Protein AF-0000000079065103 (afdb_homodimer)

Organism: Streptomyces microflavus (NCBI:txid1919)

Secondary structure (DSSP, 8-state):
-------THHHHHSPPPP-EEEEEEEEEE-TTS-EEEEEETTS-EE-SEEEPPTTT--HHHHHHHHHHHHH-----GGG-EEEEEEEEEETTEEEEEEEEEEE-S------S-TTTEEEEEEE-GGG--SSBPHHHHHHHHHH-GGG-------EEEEBPP-----/-------THHHHHSPPPP-EEEEEEEEEE-TTS-EEEEEETTS-EE-SEEEPPTTT--HHHHHHHHHHHHH-----GGG-EEEEEEEEEETTEEEEEEEEEEE-S------S-TTTEEEEEEE-GGG--SSBPHHHHHHHHHH-GGG-------EEEEBPP-----

Sequence (332 aa):
MTTDALDGSARNTRPPTAQAALGVGVIVQDGQGRVLLGRHHSGTWELPGGKVDPTYESVAAAAARELREETGLAVDESAVDVFALVHDVIGGINRISMAALVRLGSGDPEVTEPHLISAWRWTAPEELPTPLFDPSAQILAAWRPDLGLAHPPAHLLRIAADGGRGMTTDALDGSARNTRPPTAQAALGVGVIVQDGQGRVLLGRHHSGTWELPGGKVDPTYESVAAAAARELREETGLAVDESAVDVFALVHDVIGGINRISMAALVRLGSGDPEVTEPHLISAWRWTAPEELPTPLFDPSAQILAAWRPDLGLAHPPAHLLRIAADGGRG

Solvent-accessible surface area (backbone atoms only — not comparable to full-atom values): 17887 Å² total; per-residue (Å²): 132,78,76,71,70,56,56,41,60,59,68,65,66,54,55,77,72,58,49,12,28,50,30,32,36,35,47,40,28,38,70,84,61,23,34,45,35,29,34,32,74,54,48,21,35,29,43,47,45,46,68,56,62,50,75,71,58,46,71,38,46,35,43,30,50,32,32,28,62,48,23,65,46,82,59,59,43,88,58,40,42,61,45,30,42,37,37,38,56,42,88,68,25,30,36,38,40,32,27,30,40,35,79,36,75,73,81,80,73,40,73,62,43,64,90,51,29,75,41,75,41,81,31,48,76,92,61,64,75,80,49,52,32,47,70,40,32,44,44,49,26,69,76,42,60,87,71,66,61,80,52,75,84,59,46,78,47,47,32,40,75,78,67,71,86,114,132,78,77,72,71,56,58,43,62,58,69,64,67,54,56,77,72,58,49,12,30,50,30,32,38,35,47,38,28,39,71,85,62,23,33,45,34,28,34,33,73,54,47,21,35,29,44,46,46,46,68,55,62,50,75,71,59,45,70,38,45,34,42,29,48,31,33,30,62,47,23,65,46,82,58,60,44,88,59,42,43,59,45,30,42,37,38,37,56,42,89,66,24,29,36,37,39,30,26,30,40,33,78,35,74,73,81,79,74,40,74,63,42,64,90,50,30,76,42,75,41,79,32,48,77,91,62,63,75,81,50,51,33,47,70,37,31,43,42,51,27,69,74,41,60,87,70,67,60,79,51,75,82,61,47,77,46,44,33,40,73,78,68,71,88,115

Foldseek 3Di:
DPPPVPPPVVVVVDDDDAQAFAKEFEWEAEPVRWTKWFQWPVGAIAGQMDGDDPPPDDNLRRSQVSCCQAWVDHDDSVQKWFWKWWWDDDPRGIYIYTYIYHYYHDDHTDGNPCNTTVDMDTGHLLGDDDDHDQSRQVNSCVVPVVSVGDHDDTDMDTDDTPPPPD/DPPPPPPPVVVVVDDDDAQAFEKEFEWEAEPVRWTKWFQWPVGAIAGQMDGDDPPPDDNLRRSQVSCCQAWVDHDDSVQKWFWKWWWDDDPRGIYIYTYIYHYYHDDHTDGNPCNTTVDMDTGHLLGDDDDHDQSRQVNSCVVPVVSVGDHDDIDMDTDDTPPPPD

Structure (mmCIF, N/CA/C/O backbone):
data_AF-0000000079065103-model_v1
#
loop_
_entity.id
_entity.type
_entity.pdbx_description
1 polymer 'NUDIX domain-containing protein'
#
loop_
_atom_site.group_PDB
_atom_site.id
_atom_site.type_symbol
_atom_site.label_atom_id
_atom_site.label_alt_id
_atom_site.label_comp_id
_atom_site.label_asym_id
_atom_site.label_entity_id
_atom_site.label_seq_id
_atom_site.pdbx_PDB_ins_code
_atom_site.Cartn_x
_atom_site.Cartn_y
_atom_site.Cartn_z
_atom_site.occupancy
_atom_site.B_iso_or_equiv
_atom_site.auth_seq_id
_atom_site.auth_comp_id
_atom_site.auth_asym_id
_atom_site.auth_atom_id
_atom_site.pdbx_PDB_model_num
ATOM 1 N N . MET A 1 1 ? 5.074 -22.547 -40.125 1 27.08 1 MET A N 1
ATOM 2 C CA . MET A 1 1 ? 4.285 -22.594 -38.906 1 27.08 1 MET A CA 1
ATOM 3 C C . MET A 1 1 ? 4.773 -21.547 -37.906 1 27.08 1 MET A C 1
ATOM 5 O O . MET A 1 1 ? 5.875 -21.656 -37.375 1 27.08 1 MET A O 1
ATOM 9 N N . THR A 1 2 ? 4.617 -20.297 -38.156 1 30.28 2 THR A N 1
ATOM 10 C CA . THR A 1 2 ? 5.215 -19.109 -37.562 1 30.28 2 THR A CA 1
ATOM 11 C C . THR A 1 2 ? 4.945 -19.062 -36.062 1 30.28 2 THR A C 1
ATOM 13 O O . THR A 1 2 ? 3.789 -19.109 -35.625 1 30.28 2 THR A O 1
ATOM 16 N N . THR A 1 3 ? 5.738 -19.75 -35.25 1 34.47 3 THR A N 1
ATOM 17 C CA . THR A 1 3 ? 5.691 -19.797 -33.781 1 34.47 3 THR A CA 1
ATOM 18 C C . THR A 1 3 ? 5.332 -18.422 -33.219 1 34.47 3 THR A C 1
ATOM 20 O O . THR A 1 3 ? 6.074 -17.453 -33.406 1 34.47 3 THR A O 1
ATOM 23 N N . ASP A 1 4 ? 4.117 -17.969 -33.469 1 34.97 4 ASP A N 1
ATOM 24 C CA . ASP A 1 4 ? 3.621 -16.703 -32.969 1 34.97 4 ASP A CA 1
ATOM 25 C C . ASP A 1 4 ? 4.141 -16.453 -31.547 1 34.97 4 ASP A C 1
ATOM 27 O O . ASP A 1 4 ? 3.836 -17.203 -30.625 1 34.97 4 ASP A O 1
ATOM 31 N N . ALA A 1 5 ? 5.312 -16.125 -31.391 1 39 5 ALA A N 1
ATOM 32 C CA . ALA A 1 5 ? 5.938 -15.625 -30.172 1 39 5 ALA A CA 1
ATOM 33 C C . ALA A 1 5 ? 4.945 -14.82 -29.344 1 39 5 ALA A C 1
ATOM 35 O O . ALA A 1 5 ? 4.59 -13.695 -29.703 1 39 5 ALA A O 1
ATOM 36 N N . LEU A 1 6 ? 3.777 -15.367 -28.859 1 46.34 6 LEU A N 1
ATOM 37 C CA . LEU A 1 6 ? 2.889 -14.656 -27.938 1 46.34 6 LEU A CA 1
ATOM 38 C C . LEU A 1 6 ? 3.668 -13.672 -27.078 1 46.34 6 LEU A C 1
ATOM 40 O O . LEU A 1 6 ? 4.633 -14.055 -26.406 1 46.34 6 LEU A O 1
ATOM 44 N N . ASP A 1 7 ? 3.963 -12.547 -27.453 1 50.97 7 ASP A N 1
ATOM 45 C CA . ASP A 1 7 ? 4.812 -11.469 -26.969 1 50.97 7 ASP A CA 1
ATOM 46 C C . ASP A 1 7 ? 4.398 -11.031 -25.562 1 50.97 7 ASP A C 1
ATOM 48 O O . ASP A 1 7 ? 3.297 -10.516 -25.375 1 50.97 7 ASP A O 1
ATOM 52 N N . GLY A 1 8 ? 4.703 -11.75 -24.516 1 55.38 8 GLY A N 1
ATOM 53 C CA . GLY A 1 8 ? 4.625 -11.336 -23.125 1 55.38 8 GLY A CA 1
ATOM 54 C C . GLY A 1 8 ? 4.719 -9.836 -22.953 1 55.38 8 GLY A C 1
ATOM 55 O O . GLY A 1 8 ? 4.465 -9.312 -21.859 1 55.38 8 GLY A O 1
ATOM 56 N N . SER A 1 9 ? 5.07 -9.117 -24.016 1 60.16 9 SER A N 1
ATOM 57 C CA . SER A 1 9 ? 5.285 -7.672 -23.938 1 60.16 9 SER A CA 1
ATOM 58 C C . SER A 1 9 ? 3.971 -6.926 -23.75 1 60.16 9 SER A C 1
ATOM 60 O O . SER A 1 9 ? 3.896 -5.977 -22.969 1 60.16 9 SER A O 1
ATOM 62 N N . ALA A 1 10 ? 2.904 -7.547 -24.266 1 70.75 10 ALA A N 1
ATOM 63 C CA . ALA A 1 10 ? 1.631 -6.836 -24.25 1 70.75 10 ALA A CA 1
ATOM 64 C C . ALA A 1 10 ? 1.038 -6.793 -22.844 1 70.75 10 ALA A C 1
ATOM 66 O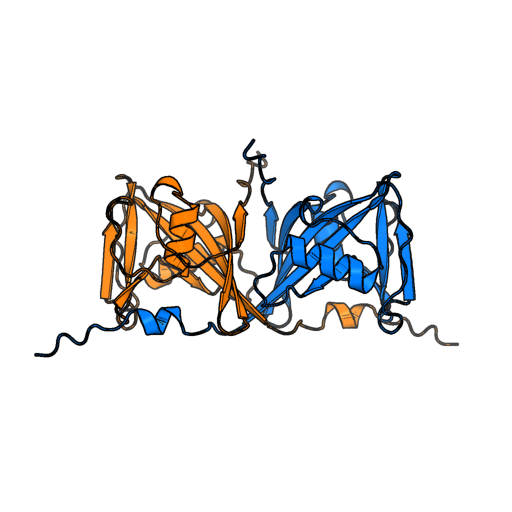 O . ALA A 1 10 ? 0.575 -5.742 -22.391 1 70.75 10 ALA A O 1
ATOM 67 N N . ARG A 1 11 ? 1.155 -7.824 -22.109 1 78.44 11 ARG A N 1
ATOM 68 C CA . ARG A 1 11 ? 0.595 -7.898 -20.766 1 78.44 11 ARG A CA 1
ATOM 69 C C . ARG A 1 11 ? 1.345 -6.98 -19.797 1 78.44 11 ARG A C 1
ATOM 71 O O . ARG A 1 11 ? 0.733 -6.328 -18.953 1 78.44 11 ARG A O 1
ATOM 78 N N . ASN A 1 12 ? 2.561 -6.848 -20.016 1 87.88 12 ASN A N 1
ATOM 79 C CA . ASN A 1 12 ? 3.396 -6.059 -19.109 1 87.88 12 ASN A CA 1
ATOM 80 C C . ASN A 1 12 ? 3.299 -4.566 -19.422 1 87.88 12 ASN A C 1
ATOM 82 O O . ASN A 1 12 ? 3.711 -3.732 -18.609 1 87.88 12 ASN A O 1
ATOM 86 N N . THR A 1 13 ? 2.662 -4.27 -20.5 1 82.69 13 THR A N 1
ATOM 87 C CA . THR A 1 13 ? 2.596 -2.863 -20.875 1 82.69 13 THR A CA 1
ATOM 88 C C . THR A 1 13 ? 1.181 -2.322 -20.688 1 82.69 13 THR A C 1
ATOM 90 O O . THR A 1 13 ? 0.955 -1.114 -20.781 1 82.69 13 THR A O 1
ATOM 93 N N . ARG A 1 14 ? 0.184 -3.123 -20.406 1 85.06 14 ARG A N 1
ATOM 94 C CA . ARG A 1 14 ? -1.2 -2.701 -20.219 1 85.06 14 ARG A CA 1
ATOM 95 C C . ARG A 1 14 ? -1.436 -2.219 -18.781 1 85.06 14 ARG A C 1
ATOM 97 O O . ARG A 1 14 ? -1.206 -2.961 -17.828 1 85.06 14 ARG A O 1
ATOM 104 N N . PRO A 1 15 ? -1.927 -0.948 -18.75 1 86.38 15 PRO A N 1
ATOM 105 C CA . PRO A 1 15 ? -2.176 -0.466 -17.391 1 86.38 15 PRO A CA 1
ATOM 106 C C . PRO A 1 15 ? -3.355 -1.171 -16.719 1 86.38 15 PRO A C 1
ATOM 108 O O . PRO A 1 15 ? -4.32 -1.543 -17.391 1 86.38 15 PRO A O 1
ATOM 111 N N . PRO A 1 16 ? -3.221 -1.391 -15.406 1 88.88 16 PRO A N 1
ATOM 112 C CA . PRO A 1 16 ? -4.379 -1.9 -14.664 1 88.88 16 PRO A CA 1
ATOM 113 C C . PRO A 1 16 ? -5.504 -0.875 -14.555 1 88.88 16 PRO A C 1
ATOM 115 O O . PRO A 1 16 ? -5.281 0.319 -14.773 1 88.88 16 PRO A O 1
ATOM 118 N N . THR A 1 17 ? -6.672 -1.357 -14.258 1 91.12 17 THR A N 1
ATOM 119 C CA . THR A 1 17 ? -7.781 -0.467 -13.93 1 91.12 17 THR A CA 1
ATOM 120 C C . THR A 1 17 ? -7.598 0.13 -12.539 1 91.12 17 THR A C 1
ATOM 122 O O . THR A 1 17 ? -7.367 -0.598 -11.57 1 91.12 17 THR A O 1
ATOM 125 N N . ALA A 1 18 ? -7.762 1.458 -12.492 1 93.44 18 ALA A N 1
ATOM 126 C CA . ALA A 1 18 ? -7.66 2.121 -11.195 1 93.44 18 ALA A CA 1
ATOM 127 C C . ALA A 1 18 ? -8.875 1.815 -10.328 1 93.44 18 ALA A C 1
ATOM 129 O O . ALA A 1 18 ? -10.016 1.984 -10.766 1 93.44 18 ALA A O 1
ATOM 130 N N . GLN A 1 19 ? -8.648 1.312 -9.148 1 95.56 19 GLN A N 1
ATOM 131 C CA . GLN A 1 19 ? -9.734 0.997 -8.227 1 95.56 19 GLN A CA 1
ATOM 132 C C . GLN A 1 19 ? -9.344 1.322 -6.789 1 95.56 19 GLN A C 1
ATOM 134 O O . GLN A 1 19 ? -10.008 0.893 -5.848 1 95.56 19 GLN A O 1
ATOM 139 N N . ALA A 1 20 ? -8.25 2.078 -6.648 1 98.25 20 ALA A N 1
ATOM 140 C CA . ALA A 1 20 ? -7.742 2.477 -5.336 1 98.25 20 ALA A CA 1
ATOM 141 C C . ALA A 1 20 ? -7.207 3.906 -5.367 1 98.25 20 ALA A C 1
ATOM 143 O O . ALA A 1 20 ? -7.047 4.492 -6.441 1 98.25 20 ALA A O 1
ATOM 144 N N . ALA A 1 21 ? -7.133 4.469 -4.203 1 98.25 21 ALA A N 1
ATOM 145 C CA . ALA A 1 21 ? -6.438 5.734 -3.992 1 98.25 21 ALA A CA 1
ATOM 146 C C . ALA A 1 21 ? -5.223 5.547 -3.09 1 98.25 21 ALA A C 1
ATOM 148 O O . ALA A 1 21 ? -5.277 4.805 -2.109 1 98.25 21 ALA A O 1
ATOM 149 N N . LEU A 1 22 ? -4.141 6.141 -3.52 1 98.69 22 LEU A N 1
ATOM 150 C CA . LEU A 1 22 ? -2.9 6.105 -2.752 1 98.69 22 LEU A CA 1
ATOM 151 C C . LEU A 1 22 ? -2.512 7.5 -2.281 1 98.69 22 LEU A C 1
ATOM 153 O O . LEU A 1 22 ? -2.307 8.398 -3.098 1 98.69 22 LEU A O 1
ATOM 157 N N . GLY A 1 23 ? -2.463 7.656 -0.95 1 98.69 23 GLY A N 1
ATOM 158 C CA . GLY A 1 23 ? -2.025 8.914 -0.363 1 98.69 23 GLY A CA 1
ATOM 159 C C . GLY A 1 23 ? -1.062 8.727 0.794 1 98.69 23 GLY A C 1
ATOM 160 O O . GLY A 1 23 ? -0.738 7.594 1.164 1 98.69 23 GLY A O 1
ATOM 161 N N . VAL A 1 24 ? -0.625 9.844 1.307 1 98.88 24 VAL A N 1
ATOM 162 C CA . VAL A 1 24 ? 0.268 9.852 2.461 1 98.88 24 VAL A CA 1
ATOM 163 C C . VAL A 1 24 ? -0.171 10.93 3.445 1 98.88 24 VAL A C 1
ATOM 165 O O . VAL A 1 24 ? -0.6 12.016 3.039 1 98.88 24 VAL A O 1
ATOM 168 N N . GLY A 1 25 ? -0.246 10.617 4.672 1 98.81 25 GLY A N 1
ATOM 169 C CA . GLY A 1 25 ? -0.352 11.555 5.785 1 98.81 25 GLY A CA 1
ATOM 170 C C . GLY A 1 25 ? 0.927 11.664 6.594 1 98.81 25 GLY A C 1
ATOM 171 O O . GLY A 1 25 ? 1.57 10.656 6.891 1 98.81 25 GLY A O 1
ATOM 172 N N . VAL A 1 26 ? 1.294 12.859 6.914 1 98.75 26 VAL A N 1
ATOM 173 C CA . VAL A 1 26 ? 2.598 13.102 7.523 1 98.75 26 VAL A CA 1
ATOM 174 C C . VAL A 1 26 ? 2.416 13.633 8.945 1 98.75 26 VAL A C 1
ATOM 176 O O . VAL A 1 26 ? 1.893 14.734 9.133 1 98.75 26 VAL A O 1
ATOM 179 N N . ILE A 1 27 ? 2.828 12.875 9.867 1 98.75 27 ILE A N 1
ATOM 180 C CA . ILE A 1 27 ? 2.979 13.398 11.227 1 98.75 27 ILE A CA 1
ATOM 181 C C . ILE A 1 27 ? 4.273 14.203 11.328 1 98.75 27 ILE A C 1
ATOM 183 O O . ILE A 1 27 ? 5.367 13.656 11.164 1 98.75 27 ILE A O 1
ATOM 187 N N . VAL A 1 28 ? 4.137 15.445 11.516 1 98.31 28 VAL A N 1
ATOM 188 C CA . VAL A 1 28 ? 5.281 16.312 11.805 1 98.31 28 VAL A CA 1
ATOM 189 C C . VAL A 1 28 ? 5.371 16.562 13.312 1 98.31 28 VAL A C 1
ATOM 191 O O . VAL A 1 28 ? 4.465 17.156 13.898 1 98.31 28 VAL A O 1
ATOM 194 N N . GLN A 1 29 ? 6.422 16.125 13.859 1 97.56 29 GLN A N 1
ATOM 195 C CA . GLN A 1 29 ? 6.605 16.281 15.297 1 97.56 29 GLN A CA 1
ATOM 196 C C . GLN A 1 29 ? 7.707 17.297 15.602 1 97.56 29 GLN A C 1
ATOM 198 O O . GLN A 1 29 ? 8.797 17.234 15.031 1 97.56 29 GLN A O 1
ATOM 203 N N . ASP A 1 30 ? 7.414 18.266 16.469 1 95.44 30 ASP A N 1
ATOM 204 C CA . ASP A 1 30 ? 8.43 19.234 16.828 1 95.44 30 ASP A CA 1
ATOM 205 C C . ASP A 1 30 ? 9.211 18.797 18.062 1 95.44 30 ASP A C 1
ATOM 207 O O . ASP A 1 30 ? 9.008 17.688 18.562 1 95.44 30 ASP A O 1
ATOM 211 N N . GLY A 1 31 ? 10.141 19.656 18.5 1 93.81 31 GLY A N 1
ATOM 212 C CA . GLY A 1 31 ? 11.039 19.344 19.594 1 93.81 31 GLY A CA 1
ATOM 213 C C . GLY A 1 31 ? 10.328 19.188 20.922 1 93.81 31 GLY A C 1
ATOM 214 O O . GLY A 1 31 ? 10.875 18.594 21.859 1 93.81 31 GLY A O 1
ATOM 215 N N . GLN A 1 32 ? 9.109 19.625 21.031 1 94.31 32 GLN A N 1
ATOM 216 C CA . GLN A 1 32 ? 8.328 19.531 22.266 1 94.31 32 GLN A CA 1
ATOM 217 C C . GLN A 1 32 ? 7.375 18.344 22.219 1 94.31 32 GLN A C 1
ATOM 219 O O . GLN A 1 32 ? 6.57 18.141 23.125 1 94.31 32 GLN A O 1
ATOM 224 N N . GLY A 1 33 ? 7.406 17.594 21.125 1 95.31 33 GLY A N 1
ATOM 225 C CA . GLY A 1 33 ? 6.559 16.422 20.984 1 95.31 33 GLY A CA 1
ATOM 226 C C . GLY A 1 33 ? 5.191 16.734 20.406 1 95.31 33 GLY A C 1
ATOM 227 O O . GLY A 1 33 ? 4.348 15.844 20.266 1 95.31 33 GLY A O 1
ATOM 228 N N . ARG A 1 34 ? 4.949 17.984 20.031 1 96.88 34 ARG A N 1
ATOM 229 C CA . ARG A 1 34 ? 3.672 18.344 19.422 1 96.88 34 ARG A CA 1
ATOM 230 C C . ARG A 1 34 ? 3.621 17.938 17.953 1 96.88 34 ARG A C 1
ATOM 232 O O . ARG A 1 34 ? 4.66 17.797 17.312 1 96.88 34 ARG A O 1
ATOM 239 N N . VAL A 1 35 ? 2.371 17.781 17.484 1 98.06 35 VAL A N 1
ATOM 240 C CA . VAL A 1 35 ? 2.197 17.422 16.078 1 98.06 35 VAL A CA 1
ATOM 241 C C . VAL A 1 35 ? 1.46 18.547 15.344 1 98.06 35 VAL A C 1
ATOM 243 O O . VAL A 1 35 ? 0.65 19.25 15.945 1 98.06 35 VAL A O 1
ATOM 246 N N . LEU A 1 36 ? 1.772 18.703 14.094 1 97.69 36 LEU A N 1
ATOM 247 C CA . LEU A 1 36 ? 1.203 19.75 13.266 1 97.69 36 LEU A CA 1
ATOM 248 C C . LEU A 1 36 ? -0.118 19.312 12.648 1 97.69 36 LEU A C 1
ATOM 250 O O . LEU A 1 36 ? -0.172 18.281 11.961 1 97.69 36 LEU A O 1
ATOM 254 N N . LEU A 1 37 ? -1.197 20.062 12.898 1 97.94 37 LEU A N 1
ATOM 255 C CA . LEU A 1 37 ? -2.512 19.797 12.32 1 97.94 37 LEU A CA 1
ATOM 256 C C . LEU A 1 37 ? -3.043 21.031 11.602 1 97.94 37 LEU A C 1
ATOM 258 O O . LEU A 1 37 ? -2.848 22.156 12.055 1 97.94 37 LEU A O 1
ATOM 262 N N . GLY A 1 38 ? -3.68 20.75 10.5 1 97.19 38 GLY A N 1
ATOM 263 C CA . GLY A 1 38 ? -4.348 21.812 9.766 1 97.19 38 GLY A CA 1
ATOM 264 C C . GLY A 1 38 ? -5.859 21.781 9.906 1 97.19 38 GLY A C 1
ATOM 265 O O . GLY A 1 38 ? -6.465 20.703 9.922 1 97.19 38 GLY A O 1
ATOM 266 N N . ARG A 1 39 ? -6.41 22.953 9.977 1 95.62 39 ARG A N 1
ATOM 267 C CA . ARG A 1 39 ? -7.863 23.078 10.016 1 95.62 39 ARG A CA 1
ATOM 268 C C . ARG A 1 39 ? -8.438 23.266 8.609 1 95.62 39 ARG A C 1
ATOM 270 O O . ARG A 1 39 ? -8.32 24.344 8.031 1 95.62 39 ARG A O 1
ATOM 277 N N . HIS A 1 40 ? -9.102 22.172 8.156 1 93.75 40 HIS A N 1
ATOM 278 C CA . HIS A 1 40 ? -9.75 22.266 6.848 1 93.75 40 HIS A CA 1
ATOM 279 C C . HIS A 1 40 ? -11.008 23.125 6.918 1 93.75 40 HIS A C 1
ATOM 281 O O . HIS A 1 40 ? -11.727 23.109 7.922 1 93.75 40 HIS A O 1
ATOM 287 N N . HIS A 1 41 ? -11.352 23.812 5.824 1 91.19 41 HIS A N 1
ATOM 288 C CA . HIS A 1 41 ? -12.508 24.688 5.793 1 91.19 41 HIS A CA 1
ATOM 289 C C . HIS A 1 41 ? -13.805 23.906 5.973 1 91.19 41 HIS A C 1
ATOM 291 O O . HIS A 1 41 ? -14.828 24.469 6.379 1 91.19 41 HIS A O 1
ATOM 297 N N . SER A 1 42 ? -13.719 22.625 5.746 1 88.62 42 SER A N 1
ATOM 298 C CA . SER A 1 42 ? -14.906 21.797 5.941 1 88.62 42 SER A CA 1
ATOM 299 C C . SER A 1 42 ? -15.125 21.484 7.418 1 88.62 42 SER A C 1
ATOM 301 O O . SER A 1 42 ? -16.141 20.875 7.785 1 88.62 42 SER A O 1
ATOM 303 N N . GLY A 1 43 ? -14.148 21.875 8.281 1 89.69 43 GLY A N 1
ATOM 304 C CA . GLY A 1 43 ? -14.359 21.766 9.711 1 89.69 43 GLY A CA 1
ATOM 305 C C . GLY A 1 43 ? -13.531 20.656 10.359 1 89.69 43 GLY A C 1
ATOM 306 O O . GLY A 1 43 ? -13.547 20.5 11.578 1 89.69 43 GLY A O 1
ATOM 307 N N . THR A 1 44 ? -12.812 19.922 9.586 1 93.69 44 THR A N 1
ATOM 308 C CA . THR A 1 44 ? -12.016 18.828 10.148 1 93.69 44 THR A CA 1
ATOM 309 C C . THR A 1 44 ? -10.562 19.266 10.344 1 93.69 44 THR A C 1
ATOM 311 O O . THR A 1 44 ? -10.086 20.172 9.656 1 93.69 44 THR A O 1
ATOM 314 N N . TRP A 1 45 ? -9.961 18.703 11.32 1 96.56 45 TRP A N 1
ATOM 315 C CA . TRP A 1 45 ? -8.516 18.797 11.484 1 96.56 45 TRP A CA 1
ATOM 316 C C . TRP A 1 45 ? -7.809 17.641 10.781 1 96.56 45 TRP A C 1
ATOM 318 O O . TRP A 1 45 ? -8.281 16.5 10.805 1 96.56 45 TRP A O 1
ATOM 328 N N . GLU A 1 46 ? -6.676 17.969 10.148 1 97.56 46 GLU A N 1
ATOM 329 C CA . GLU A 1 46 ? -6.027 16.906 9.375 1 97.56 46 GLU A CA 1
ATOM 330 C C . GLU A 1 46 ? -4.512 17.078 9.367 1 97.56 46 GLU A C 1
ATOM 332 O O . GLU A 1 46 ? -4.008 18.188 9.539 1 97.56 46 GLU A O 1
ATOM 337 N N . LEU A 1 47 ? -3.803 15.969 9.242 1 98.38 47 LEU A N 1
ATOM 338 C CA . LEU A 1 47 ? -2.367 15.961 8.977 1 98.38 47 LEU A CA 1
ATOM 339 C C . LEU A 1 47 ? -2.068 16.547 7.598 1 98.38 47 LEU A C 1
ATOM 341 O O . LEU A 1 47 ? -2.891 16.438 6.688 1 98.38 47 LEU A O 1
ATOM 345 N N . PRO A 1 48 ? -0.898 17.25 7.504 1 97.94 48 PRO A N 1
ATOM 346 C CA . PRO A 1 48 ? -0.482 17.484 6.117 1 97.94 48 PRO A CA 1
ATOM 347 C C . PRO A 1 48 ? -0.359 16.188 5.316 1 97.94 48 PRO A C 1
ATOM 349 O O . PRO A 1 48 ? -0.078 15.133 5.883 1 97.94 48 PRO A O 1
ATOM 352 N N . GLY A 1 49 ? -0.563 16.266 4.062 1 97.5 49 GLY A N 1
ATOM 353 C CA . GLY A 1 49 ? -0.509 15.086 3.199 1 97.5 49 GLY A CA 1
ATOM 354 C C . GLY A 1 49 ? -1.283 15.266 1.906 1 97.5 49 GLY A C 1
ATOM 355 O O . GLY A 1 49 ? -1.809 16.344 1.633 1 97.5 49 GLY A O 1
ATOM 356 N N . GLY A 1 50 ? -1.358 14.258 1.121 1 97.56 50 GLY A N 1
ATOM 357 C CA . GLY A 1 50 ? -2.037 14.273 -0.165 1 97.56 50 GLY A CA 1
ATOM 358 C C . GLY A 1 50 ? -1.764 13.039 -1.001 1 97.56 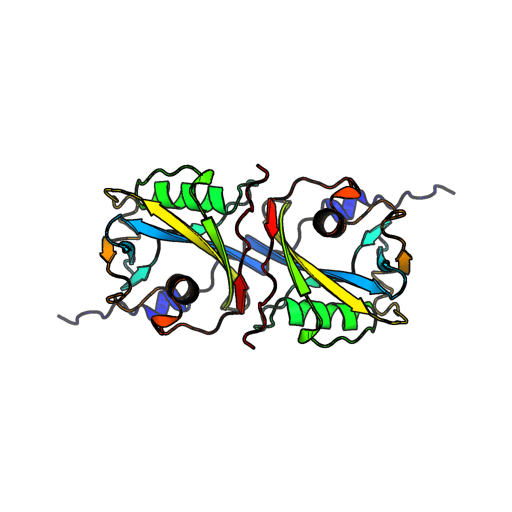50 GLY A C 1
ATOM 359 O O . GLY A 1 50 ? -1.306 12.023 -0.48 1 97.56 50 GLY A O 1
ATOM 360 N N . LYS A 1 51 ? -2.09 13.148 -2.225 1 98 51 LYS A N 1
ATOM 361 C CA . LYS A 1 51 ? -1.966 12.016 -3.139 1 98 51 LYS A CA 1
ATOM 362 C C . LYS A 1 51 ? -0.507 11.773 -3.514 1 98 51 LYS A C 1
ATOM 364 O O . LYS A 1 51 ? 0.285 12.711 -3.598 1 98 51 LYS A O 1
ATOM 369 N N . VAL A 1 52 ? -0.144 10.469 -3.686 1 98.56 52 VAL A N 1
ATOM 370 C CA . VAL A 1 52 ? 1.112 10.133 -4.344 1 98.56 52 VAL A CA 1
ATOM 371 C C . VAL A 1 52 ? 0.95 10.25 -5.859 1 98.56 52 VAL A C 1
ATOM 373 O O . VAL A 1 52 ? 0.06 9.633 -6.445 1 98.56 52 VAL A O 1
ATOM 376 N N . ASP A 1 53 ? 1.781 11.109 -6.504 1 97.88 53 ASP A N 1
ATOM 377 C CA . ASP A 1 53 ? 1.67 11.312 -7.945 1 97.88 53 ASP A CA 1
ATOM 378 C C . ASP A 1 53 ? 2.23 10.125 -8.719 1 97.88 53 ASP A C 1
ATOM 380 O O . ASP A 1 53 ? 3.23 9.531 -8.312 1 97.88 53 ASP A O 1
ATOM 384 N N . PRO A 1 54 ? 1.623 9.828 -9.82 1 97.19 54 PRO A N 1
ATOM 385 C CA . PRO A 1 54 ? 2.084 8.695 -10.617 1 97.19 54 PRO A CA 1
ATOM 386 C C . PRO A 1 54 ? 3.295 9.031 -11.484 1 97.19 54 PRO A C 1
ATOM 388 O O . PRO A 1 54 ? 3.285 8.781 -12.695 1 97.19 54 PRO A O 1
ATOM 391 N N . THR A 1 55 ? 4.332 9.625 -10.883 1 96.75 55 THR A N 1
ATOM 392 C CA . THR A 1 55 ? 5.562 10.047 -11.547 1 96.75 55 THR A CA 1
ATOM 393 C C . THR A 1 55 ? 6.758 9.25 -11.031 1 96.75 55 THR A C 1
ATOM 395 O O . THR A 1 55 ? 7.887 9.742 -11.039 1 96.75 55 THR A O 1
ATOM 398 N N . TYR A 1 56 ? 6.512 8.133 -10.438 1 97 56 TYR A N 1
ATOM 399 C CA . TYR A 1 56 ? 7.512 7.223 -9.883 1 97 56 TYR A CA 1
ATOM 400 C C . TYR A 1 56 ? 8.164 7.816 -8.641 1 97 56 TYR A C 1
ATOM 402 O O . TYR A 1 56 ? 9.273 7.43 -8.273 1 97 56 TYR A O 1
ATOM 410 N N . GLU A 1 57 ? 7.512 8.781 -8.062 1 98.25 57 GLU A N 1
ATOM 411 C CA . GLU A 1 57 ? 8.023 9.227 -6.773 1 98.25 57 GLU A CA 1
ATOM 412 C C . GLU A 1 57 ? 7.797 8.172 -5.695 1 98.25 57 GLU A C 1
ATOM 414 O O . GLU A 1 57 ? 6.797 7.453 -5.723 1 98.25 57 GLU A O 1
ATOM 419 N N . SER A 1 58 ? 8.688 8.094 -4.766 1 98.31 58 SER A N 1
ATOM 420 C CA . SER A 1 58 ? 8.492 7.242 -3.594 1 98.31 58 SER A CA 1
ATOM 421 C C . SER A 1 58 ? 7.465 7.844 -2.641 1 98.31 58 SER A C 1
ATOM 423 O O . SER A 1 58 ? 7.137 9.031 -2.74 1 98.31 58 SER A O 1
ATOM 425 N N . VAL A 1 59 ? 6.926 7.047 -1.763 1 98.56 59 VAL A N 1
ATOM 426 C CA . VAL A 1 59 ? 6.02 7.535 -0.731 1 98.56 59 VAL A CA 1
ATOM 427 C C . VAL A 1 59 ? 6.707 8.617 0.095 1 98.56 59 VAL A C 1
ATOM 429 O O . VAL A 1 59 ? 6.102 9.648 0.414 1 98.56 59 VAL A O 1
ATOM 432 N N . ALA A 1 60 ? 7.949 8.398 0.433 1 98.69 60 ALA A N 1
ATOM 433 C CA . ALA A 1 60 ? 8.711 9.375 1.202 1 98.69 60 ALA A CA 1
ATOM 434 C C . ALA A 1 60 ? 8.859 10.688 0.433 1 98.69 60 ALA A C 1
ATOM 436 O O . ALA A 1 60 ? 8.719 11.773 1.008 1 98.69 60 ALA A O 1
ATOM 437 N N . ALA A 1 61 ? 9.125 10.586 -0.846 1 98.62 61 ALA A N 1
ATOM 438 C CA . ALA A 1 61 ? 9.234 11.781 -1.683 1 98.62 61 ALA A CA 1
ATOM 439 C C . ALA A 1 61 ? 7.902 12.531 -1.747 1 98.62 61 ALA A C 1
ATOM 441 O O . ALA A 1 61 ? 7.871 13.758 -1.69 1 98.62 61 ALA A O 1
ATOM 442 N N . ALA A 1 62 ? 6.801 11.789 -1.906 1 98.75 62 ALA A N 1
ATOM 443 C CA . ALA A 1 62 ? 5.477 12.398 -1.901 1 98.75 62 ALA A CA 1
ATOM 444 C C . ALA A 1 62 ? 5.211 13.125 -0.587 1 98.75 62 ALA A C 1
ATOM 446 O O . ALA A 1 62 ? 4.699 14.25 -0.583 1 98.75 62 ALA A O 1
ATOM 447 N N . ALA A 1 63 ? 5.594 12.508 0.523 1 98.69 63 ALA A N 1
ATOM 448 C CA . ALA A 1 63 ? 5.418 13.109 1.842 1 98.69 63 ALA A CA 1
ATOM 449 C C . ALA A 1 63 ? 6.152 14.445 1.938 1 98.69 63 ALA A C 1
ATOM 451 O O . ALA A 1 63 ? 5.57 15.453 2.344 1 98.69 63 ALA A O 1
ATOM 452 N N . ALA A 1 64 ? 7.402 14.414 1.513 1 98.31 64 ALA A N 1
ATOM 453 C CA . ALA A 1 64 ? 8.219 15.625 1.562 1 98.31 64 ALA A CA 1
ATOM 454 C C . ALA A 1 64 ? 7.645 16.703 0.657 1 98.31 64 ALA A C 1
ATOM 456 O O . ALA A 1 64 ? 7.594 17.875 1.039 1 98.31 64 ALA A O 1
ATOM 457 N N . ARG A 1 65 ? 7.25 16.328 -0.499 1 98.38 65 ARG A N 1
ATOM 458 C CA . ARG A 1 65 ? 6.676 17.281 -1.446 1 98.38 65 ARG A CA 1
ATOM 459 C C . ARG A 1 65 ? 5.395 17.891 -0.895 1 98.38 65 ARG A C 1
ATOM 461 O O . ARG A 1 65 ? 5.242 19.125 -0.891 1 98.38 65 ARG A O 1
ATOM 468 N N . GLU A 1 66 ? 4.426 17.047 -0.402 1 97.94 66 GLU A N 1
ATOM 469 C CA . GLU A 1 66 ? 3.164 17.531 0.151 1 97.94 66 GLU A CA 1
ATOM 470 C C . GLU A 1 66 ? 3.4 18.469 1.334 1 97.94 66 GLU A C 1
ATOM 472 O O . GLU A 1 66 ? 2.695 19.469 1.493 1 97.94 66 GLU A O 1
ATOM 477 N N . LEU A 1 67 ? 4.359 18.125 2.172 1 97.38 67 LEU A N 1
ATOM 478 C CA . LEU A 1 67 ? 4.684 18.969 3.316 1 97.38 67 LEU A CA 1
ATOM 479 C C . LEU A 1 67 ? 5.125 20.359 2.861 1 97.38 67 LEU A C 1
ATOM 481 O O . LEU A 1 67 ? 4.656 21.359 3.391 1 97.38 67 LEU A O 1
ATOM 485 N N . ARG A 1 68 ? 5.988 20.391 1.886 1 96.75 68 ARG A N 1
ATOM 486 C CA . ARG A 1 68 ? 6.453 21.656 1.342 1 96.75 68 ARG A CA 1
ATOM 487 C C . ARG A 1 68 ? 5.305 22.438 0.718 1 96.75 68 ARG A C 1
ATOM 489 O O . ARG A 1 68 ? 5.148 23.641 0.978 1 96.75 68 ARG A O 1
ATOM 496 N N . GLU A 1 69 ? 4.496 21.812 -0.053 1 97 69 GLU A N 1
ATOM 497 C CA . GLU A 1 69 ? 3.412 22.453 -0.789 1 97 69 GLU A CA 1
ATOM 498 C C . GLU A 1 69 ? 2.361 23.016 0.162 1 97 69 GLU A C 1
ATOM 500 O O . GLU A 1 69 ? 1.829 24.109 -0.071 1 97 69 GLU A O 1
ATOM 505 N N . GLU A 1 70 ? 2.088 22.297 1.236 1 96.75 70 GLU A N 1
ATOM 506 C CA . GLU A 1 70 ? 0.949 22.672 2.07 1 96.75 70 GLU A CA 1
ATOM 507 C C . GLU A 1 70 ? 1.388 23.531 3.252 1 96.75 70 GLU A C 1
ATOM 509 O O . GLU A 1 70 ? 0.587 24.281 3.807 1 96.75 70 GLU A O 1
ATOM 514 N N . THR A 1 71 ? 2.67 23.422 3.729 1 96.25 71 THR A N 1
ATOM 515 C CA . THR A 1 71 ? 3.061 24.047 4.984 1 96.25 71 THR A CA 1
ATOM 516 C C . THR A 1 71 ? 4.297 24.922 4.793 1 96.25 71 THR A C 1
ATOM 518 O O . THR A 1 71 ? 4.684 25.672 5.691 1 96.25 71 THR A O 1
ATOM 521 N N . GLY A 1 72 ? 4.957 24.781 3.664 1 95.25 72 GLY A N 1
ATOM 522 C CA . GLY A 1 72 ? 6.207 25.484 3.434 1 95.25 72 GLY A CA 1
ATOM 523 C C . GLY A 1 72 ? 7.395 24.828 4.117 1 95.25 72 GLY A C 1
ATOM 524 O O . GLY A 1 72 ? 8.531 25.281 3.945 1 95.25 72 GLY A O 1
ATOM 525 N N . LEU A 1 73 ? 7.211 23.766 4.836 1 95.19 73 LEU A N 1
ATOM 526 C CA . LEU A 1 73 ? 8.289 23.062 5.523 1 95.19 73 LEU A CA 1
ATOM 527 C C . LEU A 1 73 ? 9.039 22.141 4.562 1 95.19 73 LEU A C 1
ATOM 529 O O . LEU A 1 73 ? 8.43 21.297 3.9 1 95.19 73 LEU A O 1
ATOM 533 N N . ALA A 1 74 ? 10.344 22.344 4.484 1 94.75 74 ALA A N 1
ATOM 534 C CA . ALA A 1 74 ? 11.188 21.531 3.611 1 94.75 74 ALA A CA 1
ATOM 535 C C . ALA A 1 74 ? 11.977 20.5 4.414 1 94.75 74 ALA A C 1
ATOM 537 O O . ALA A 1 74 ? 12.656 20.844 5.383 1 94.75 74 ALA A O 1
ATOM 538 N N . VAL A 1 75 ? 11.766 19.266 4.031 1 95.75 75 VAL A N 1
ATOM 539 C CA . VAL A 1 75 ? 12.523 18.188 4.648 1 95.75 75 VAL A CA 1
ATOM 540 C C . VAL A 1 75 ? 13.109 17.281 3.568 1 95.75 75 VAL A C 1
ATOM 542 O O . VAL A 1 75 ? 12.539 17.156 2.479 1 95.75 75 VAL A O 1
ATOM 545 N N . ASP A 1 76 ? 14.289 16.703 3.871 1 96.19 76 ASP A N 1
ATOM 546 C CA . ASP A 1 76 ? 14.867 15.711 2.969 1 96.19 76 ASP A CA 1
ATOM 547 C C . ASP A 1 76 ? 14.055 14.414 2.982 1 96.19 76 ASP A C 1
ATOM 549 O O . ASP A 1 76 ? 13.578 13.984 4.035 1 96.19 76 ASP A O 1
ATOM 553 N N . GLU A 1 77 ? 13.922 13.82 1.859 1 96.38 77 GLU A N 1
ATOM 554 C CA . GLU A 1 77 ? 13.219 12.539 1.74 1 96.38 77 GLU A CA 1
ATOM 555 C C . GLU A 1 77 ? 13.773 11.516 2.723 1 96.38 77 GLU A C 1
ATOM 557 O O . GLU A 1 77 ? 13.023 10.703 3.266 1 96.38 77 GLU A O 1
ATOM 562 N N . SER A 1 78 ? 15.062 11.562 2.967 1 96.06 78 SER A N 1
ATOM 563 C CA . SER A 1 78 ? 15.727 10.602 3.842 1 96.06 78 SER A CA 1
ATOM 564 C C . SER A 1 78 ? 15.297 10.789 5.293 1 96.06 78 SER A C 1
ATOM 566 O O . SER A 1 78 ? 15.5 9.898 6.125 1 96.06 78 SER A O 1
ATOM 568 N N . ALA A 1 79 ? 14.688 11.945 5.621 1 95.94 79 ALA A N 1
ATOM 569 C CA . ALA A 1 79 ? 14.234 12.234 6.98 1 95.94 79 ALA A CA 1
ATOM 570 C C . ALA A 1 79 ? 12.805 11.742 7.195 1 95.94 79 ALA A C 1
ATOM 572 O O . ALA A 1 79 ? 12.289 11.789 8.32 1 95.94 79 ALA A O 1
ATOM 573 N N . VAL A 1 80 ? 12.219 11.273 6.133 1 97.88 80 VAL A N 1
ATOM 574 C CA . VAL A 1 80 ? 10.836 10.805 6.211 1 97.88 80 VAL A CA 1
ATOM 575 C C . VAL A 1 80 ? 10.82 9.32 6.566 1 97.88 80 VAL A C 1
ATOM 577 O O . VAL A 1 80 ? 11.398 8.492 5.855 1 97.88 80 VAL A O 1
ATOM 580 N N . ASP A 1 81 ? 10.188 9.008 7.66 1 97.94 81 ASP A N 1
ATOM 581 C CA . ASP A 1 81 ? 10.008 7.621 8.086 1 97.94 81 ASP A CA 1
ATOM 582 C C . ASP A 1 81 ? 8.609 7.113 7.746 1 97.94 81 ASP A C 1
ATOM 584 O O . ASP A 1 81 ? 7.641 7.453 8.422 1 97.94 81 ASP A O 1
ATOM 588 N N . VAL A 1 82 ? 8.469 6.371 6.652 1 98.69 82 VAL A N 1
ATOM 589 C CA . VAL A 1 82 ? 7.195 5.727 6.344 1 98.69 82 VAL A CA 1
ATOM 590 C C . VAL A 1 82 ? 7.012 4.5 7.234 1 98.69 82 VAL A C 1
ATOM 592 O O . VAL A 1 82 ? 7.723 3.504 7.086 1 98.69 82 VAL A O 1
ATOM 595 N N . PHE A 1 83 ? 5.957 4.523 8.141 1 98.31 83 PHE A N 1
ATOM 596 C CA . PHE A 1 83 ? 6.02 3.521 9.195 1 98.31 83 PHE A CA 1
ATOM 597 C C . PHE A 1 83 ? 4.801 2.605 9.148 1 98.31 83 PHE A C 1
ATOM 599 O O . PHE A 1 83 ? 4.758 1.586 9.836 1 98.31 83 PHE A O 1
ATOM 606 N N . ALA A 1 84 ? 3.842 2.939 8.312 1 98.56 84 ALA A N 1
ATOM 607 C CA . ALA A 1 84 ? 2.672 2.066 8.258 1 98.56 84 ALA A CA 1
ATOM 608 C C . ALA A 1 84 ? 1.861 2.318 6.988 1 98.56 84 ALA A C 1
ATOM 610 O O . ALA A 1 84 ? 2.01 3.359 6.348 1 98.56 84 ALA A O 1
ATOM 611 N N . LEU A 1 85 ? 1.16 1.362 6.598 1 98.75 85 LEU A N 1
ATOM 612 C CA . LEU A 1 85 ? 0.087 1.405 5.609 1 98.75 85 LEU A CA 1
ATOM 613 C C . LEU A 1 85 ? -1.271 1.206 6.273 1 98.75 85 LEU A C 1
ATOM 615 O O . LEU A 1 85 ? -1.472 0.235 7.008 1 98.75 85 LEU A O 1
ATOM 619 N N . VAL A 1 86 ? -2.15 2.158 6.113 1 98.69 86 VAL A N 1
ATOM 620 C CA . VAL A 1 86 ? -3.527 2.066 6.594 1 98.69 86 VAL A CA 1
ATOM 621 C C . VAL A 1 86 ? -4.477 1.886 5.41 1 98.69 86 VAL A C 1
ATOM 623 O O . VAL A 1 86 ? -4.461 2.682 4.469 1 98.69 86 VAL A O 1
ATOM 626 N N . HIS A 1 87 ? -5.215 0.852 5.461 1 98.69 87 HIS A N 1
ATOM 627 C CA . HIS A 1 87 ? -6.055 0.436 4.344 1 98.69 87 HIS A CA 1
ATOM 628 C C . HIS A 1 87 ? -7.523 0.354 4.754 1 98.69 87 HIS A C 1
ATOM 630 O O . HIS A 1 87 ? -7.883 -0.437 5.633 1 98.69 87 HIS A O 1
ATOM 636 N N . ASP A 1 88 ? -8.375 1.214 4.137 1 98 88 ASP A N 1
ATOM 637 C CA . ASP A 1 88 ? -9.82 1.113 4.324 1 98 88 ASP A CA 1
ATOM 638 C C . ASP A 1 88 ? -10.555 1.229 2.99 1 98 88 ASP A C 1
ATOM 640 O O . ASP A 1 88 ? -9.961 1.047 1.928 1 98 88 ASP A O 1
ATOM 644 N N . VAL A 1 89 ? -11.891 1.233 3.084 1 97.69 89 VAL A N 1
ATOM 645 C CA . VAL A 1 89 ? -12.727 1.333 1.894 1 97.69 89 VAL A CA 1
ATOM 646 C C . VAL A 1 89 ? -13.75 2.451 2.074 1 97.69 89 VAL A C 1
ATOM 648 O O . VAL A 1 89 ? -14.359 2.576 3.139 1 97.69 89 VAL A O 1
ATOM 651 N N . ILE A 1 90 ? -13.828 3.23 1.12 1 95.5 90 ILE A N 1
ATOM 652 C CA . ILE A 1 90 ? -14.867 4.254 1.116 1 95.5 90 ILE A CA 1
ATOM 653 C C . ILE A 1 90 ? -15.453 4.391 -0.287 1 95.5 90 ILE A C 1
ATOM 655 O O . ILE A 1 90 ? -14.719 4.512 -1.267 1 95.5 90 ILE A O 1
ATOM 659 N N . GLY A 1 91 ? -16.828 4.242 -0.388 1 94.19 91 GLY A N 1
ATOM 660 C CA . GLY A 1 91 ? -17.5 4.395 -1.667 1 94.19 91 GLY A CA 1
ATOM 661 C C . GLY A 1 91 ? -17.062 3.377 -2.701 1 94.19 91 GLY A C 1
ATOM 662 O O . GLY A 1 91 ? -16.922 3.703 -3.881 1 94.19 91 GLY A O 1
ATOM 663 N N . GLY A 1 92 ? -16.656 2.234 -2.305 1 95.06 92 GLY A N 1
ATOM 664 C CA . GLY A 1 92 ? -16.266 1.178 -3.223 1 95.06 92 GLY A CA 1
ATOM 665 C C . GLY A 1 92 ? -14.844 1.33 -3.729 1 95.06 92 GLY A C 1
ATOM 666 O O . GLY A 1 92 ? -14.461 0.716 -4.727 1 95.06 92 GLY A O 1
ATOM 667 N N . ILE A 1 93 ? -14.094 2.18 -3.084 1 96.81 93 ILE A N 1
ATOM 668 C CA . ILE A 1 93 ? -12.703 2.43 -3.447 1 96.81 93 ILE A CA 1
ATOM 669 C C . ILE A 1 93 ? -11.789 2.002 -2.305 1 96.81 93 ILE A C 1
ATOM 671 O O . ILE A 1 93 ? -12.016 2.361 -1.148 1 96.81 93 ILE A O 1
ATOM 675 N N . ASN A 1 94 ? -10.812 1.131 -2.633 1 98.38 94 ASN A N 1
ATOM 676 C CA . ASN A 1 94 ? -9.75 0.915 -1.653 1 98.38 94 ASN A CA 1
ATOM 677 C C . ASN A 1 94 ? -8.953 2.189 -1.401 1 98.38 94 ASN A C 1
ATOM 679 O O . ASN A 1 94 ? -8.461 2.812 -2.342 1 98.38 94 ASN A O 1
ATOM 683 N N . ARG A 1 95 ? -8.93 2.6 -0.176 1 98.19 95 ARG A N 1
ATOM 684 C CA . ARG A 1 95 ? -8.125 3.768 0.174 1 98.19 95 ARG A CA 1
ATOM 685 C C . ARG A 1 95 ? -6.891 3.363 0.973 1 98.19 95 ARG A C 1
ATOM 687 O O . ARG A 1 95 ? -7.008 2.793 2.061 1 98.19 95 ARG A O 1
ATOM 694 N N . ILE A 1 96 ? -5.719 3.602 0.371 1 98.75 96 ILE A N 1
ATOM 695 C CA . ILE A 1 96 ? -4.438 3.35 1.021 1 98.75 96 ILE A CA 1
ATOM 696 C C . ILE A 1 96 ? -3.844 4.668 1.516 1 98.75 96 ILE A C 1
ATOM 698 O O . ILE A 1 96 ? -3.479 5.531 0.714 1 98.75 96 ILE A O 1
ATOM 702 N N . SER A 1 97 ? -3.789 4.824 2.818 1 98.69 97 SER A N 1
ATOM 703 C CA . SER A 1 97 ? -3.121 5.957 3.451 1 98.69 97 SER A CA 1
ATOM 704 C C . SER A 1 97 ? -1.784 5.539 4.059 1 98.69 97 SER A C 1
ATOM 706 O O . SER A 1 97 ? -1.748 4.832 5.066 1 98.69 97 SER A O 1
ATOM 708 N N . MET A 1 98 ? -0.713 5.938 3.395 1 98.88 98 MET A N 1
ATOM 709 C CA . MET A 1 98 ? 0.614 5.707 3.961 1 98.88 98 MET A CA 1
ATOM 710 C C . MET A 1 98 ? 0.893 6.676 5.105 1 98.88 98 MET A C 1
ATOM 712 O O . MET A 1 98 ? 0.55 7.859 5.02 1 98.88 98 MET A O 1
ATOM 716 N N . ALA A 1 99 ? 1.425 6.152 6.164 1 98.94 99 ALA A N 1
ATOM 717 C CA . ALA A 1 99 ? 1.722 6.938 7.363 1 98.94 99 ALA A CA 1
ATOM 718 C C . ALA A 1 99 ? 3.205 7.289 7.43 1 98.94 99 ALA A C 1
ATOM 720 O O . ALA A 1 99 ? 4.059 6.402 7.473 1 98.94 99 ALA A O 1
ATOM 721 N N . ALA A 1 100 ? 3.496 8.516 7.457 1 98.81 100 ALA A N 1
ATOM 722 C CA . ALA A 1 100 ? 4.875 8.992 7.527 1 98.81 100 ALA A CA 1
ATOM 723 C C . ALA A 1 100 ? 5.102 9.836 8.781 1 98.81 100 ALA A C 1
ATOM 725 O O . ALA A 1 100 ? 4.18 10.492 9.273 1 98.81 100 ALA A O 1
ATOM 726 N N . LEU A 1 101 ? 6.301 9.82 9.266 1 98.56 101 LEU A N 1
ATOM 727 C CA . LEU A 1 101 ? 6.715 10.594 10.43 1 98.56 101 LEU A CA 1
ATOM 728 C C . LEU A 1 101 ? 7.969 11.406 10.117 1 98.56 101 LEU A C 1
ATOM 730 O O . LEU A 1 101 ? 8.93 10.883 9.562 1 98.56 101 LEU A O 1
ATOM 734 N N . VAL A 1 102 ? 7.91 12.648 10.398 1 97.81 102 VAL A N 1
ATOM 735 C CA . VAL A 1 102 ? 9.047 13.562 10.305 1 97.81 102 VAL A CA 1
ATOM 736 C C . VAL A 1 102 ? 9.25 14.266 11.641 1 97.81 102 VAL A C 1
ATOM 738 O O . VAL A 1 102 ? 8.297 14.773 12.242 1 97.81 102 VAL A O 1
ATOM 741 N N . ARG A 1 103 ? 10.438 14.305 12.078 1 96.81 103 ARG A N 1
ATOM 742 C CA . ARG A 1 103 ? 10.781 15.047 13.289 1 96.81 103 ARG A CA 1
ATOM 743 C C . ARG A 1 103 ? 11.586 16.297 12.953 1 96.81 103 ARG A C 1
ATOM 745 O O . ARG A 1 103 ? 12.609 16.219 12.273 1 96.81 103 ARG A O 1
ATOM 752 N N . LEU A 1 104 ? 10.992 17.391 13.43 1 91.75 104 LEU A N 1
ATOM 753 C CA . LEU A 1 104 ? 11.648 18.672 13.203 1 91.75 104 LEU A CA 1
ATOM 754 C C . LEU A 1 104 ? 12.07 19.312 14.523 1 91.75 104 LEU A C 1
ATOM 756 O O . LEU A 1 104 ? 11.406 19.125 15.547 1 91.75 104 LEU A O 1
ATOM 760 N N . GLY A 1 105 ? 13.312 19.797 14.578 1 80.19 105 GLY A N 1
ATOM 761 C CA . GLY A 1 105 ? 13.656 20.578 15.75 1 80.19 105 GLY A CA 1
ATOM 762 C C . GLY A 1 105 ? 12.773 21.781 15.945 1 80.19 105 GLY A C 1
ATOM 763 O O . GLY A 1 105 ? 12.281 22.031 17.047 1 80.19 105 GLY A O 1
ATOM 764 N N . SER A 1 106 ? 12.648 22.625 14.953 1 75.56 106 SER A N 1
ATOM 765 C CA . SER A 1 106 ? 11.797 23.812 14.891 1 75.56 106 SER A CA 1
ATOM 766 C C . SER A 1 106 ? 11.234 24.016 13.492 1 75.56 106 SER A C 1
ATOM 768 O O . SER A 1 106 ? 11.711 23.406 12.531 1 75.56 106 SER A O 1
ATOM 770 N N . GLY A 1 107 ? 10.117 24.547 13.391 1 79.75 107 GLY A N 1
ATOM 771 C CA . GLY A 1 107 ? 9.555 24.938 12.109 1 79.75 107 GLY A CA 1
ATOM 772 C C . GLY A 1 107 ? 8.406 25.922 12.234 1 79.75 107 GLY A C 1
ATOM 773 O O . GLY A 1 107 ? 7.746 25.984 13.273 1 79.75 107 GLY A O 1
ATOM 774 N N . ASP A 1 108 ? 8.344 26.797 11.227 1 88.12 108 ASP A N 1
ATOM 775 C CA . ASP A 1 108 ? 7.238 27.75 11.148 1 88.12 108 ASP A CA 1
ATOM 776 C C . ASP A 1 108 ? 6.34 27.438 9.953 1 88.12 108 ASP A C 1
ATOM 778 O O . ASP A 1 108 ? 6.566 27.953 8.852 1 88.12 108 ASP A O 1
ATOM 782 N N . PRO A 1 109 ? 5.359 26.594 10.25 1 91.25 109 PRO A N 1
ATOM 783 C CA . PRO A 1 109 ? 4.48 26.281 9.117 1 91.25 109 PRO A CA 1
ATOM 784 C C . PRO A 1 109 ? 3.697 27.5 8.633 1 91.25 109 PRO A C 1
ATOM 786 O O . PRO A 1 109 ? 3.328 28.359 9.43 1 91.25 109 PRO A O 1
ATOM 789 N N . GLU A 1 110 ? 3.516 27.562 7.344 1 90.62 110 GLU A N 1
ATOM 790 C CA . GLU A 1 110 ? 2.705 28.594 6.703 1 90.62 110 GLU A CA 1
ATOM 791 C C . GLU A 1 110 ? 1.504 27.984 5.988 1 90.62 110 GLU A C 1
ATOM 793 O O . GLU A 1 110 ? 1.577 26.859 5.488 1 90.62 110 GLU A O 1
ATOM 798 N N . VAL A 1 111 ? 0.415 28.719 5.98 1 89.75 111 VAL A N 1
ATOM 799 C CA . VAL A 1 111 ? -0.725 28.328 5.156 1 89.75 111 VAL A CA 1
ATOM 800 C C . VAL A 1 111 ? -0.45 28.656 3.695 1 89.75 111 VAL A C 1
ATOM 802 O O . VAL A 1 111 ? -0.556 29.828 3.291 1 89.75 111 VAL A O 1
ATOM 805 N N . THR A 1 112 ? -0.19 27.656 2.973 1 88.5 112 THR A N 1
ATOM 806 C CA . THR A 1 112 ? 0.164 27.891 1.578 1 88.5 112 THR A CA 1
ATOM 807 C C . THR A 1 112 ? -1.047 27.703 0.672 1 88.5 112 THR A C 1
ATOM 809 O O . THR A 1 112 ? -1.042 28.125 -0.483 1 88.5 112 THR A O 1
ATOM 812 N N . GLU A 1 113 ? -2.072 26.969 1.225 1 88.88 113 GLU A N 1
ATOM 813 C CA . GLU A 1 113 ? -3.332 26.766 0.512 1 88.88 113 GLU A CA 1
ATOM 814 C C . GLU A 1 113 ? -4.512 27.297 1.322 1 88.88 113 GLU A C 1
ATOM 816 O O . GLU A 1 113 ? -5.34 26.516 1.799 1 88.88 113 GLU A O 1
ATOM 821 N N . PRO A 1 114 ? -4.734 28.594 1.331 1 88 114 PRO A N 1
ATOM 822 C CA . PRO A 1 114 ? -5.746 29.203 2.199 1 88 114 PRO A CA 1
ATOM 823 C C . PRO A 1 114 ? -7.172 28.844 1.79 1 88 114 PRO A C 1
ATOM 825 O O . PRO A 1 114 ? -8.102 28.969 2.594 1 88 114 PRO A O 1
ATOM 828 N N . HIS A 1 115 ? -7.285 28.375 0.58 1 88.94 115 HIS A N 1
ATOM 829 C CA . HIS A 1 115 ? -8.617 27.984 0.126 1 88.94 115 HIS A CA 1
ATOM 830 C C . HIS A 1 115 ? -9.016 26.625 0.686 1 88.94 115 HIS A C 1
ATOM 832 O O . HIS A 1 115 ? -10.195 26.266 0.653 1 88.94 115 HIS A O 1
ATOM 838 N N . LEU A 1 116 ? -8.062 25.875 1.236 1 87.69 116 LEU A N 1
ATOM 839 C CA . LEU A 1 116 ? -8.352 24.562 1.782 1 87.69 116 LEU A CA 1
ATOM 840 C C . LEU A 1 116 ? -8.172 24.547 3.297 1 87.69 116 LEU A C 1
ATOM 842 O O . LEU A 1 116 ? -8.977 23.953 4.016 1 87.69 116 LEU A O 1
ATOM 846 N N . ILE A 1 117 ? -7.137 25.219 3.734 1 90 117 ILE A N 1
ATOM 847 C CA . ILE A 1 117 ? -6.727 25.156 5.133 1 90 117 ILE A CA 1
ATOM 848 C C . ILE A 1 117 ? -6.711 26.578 5.715 1 90 117 ILE A C 1
ATOM 850 O O . ILE A 1 117 ? -6.172 27.5 5.102 1 90 117 ILE A O 1
ATOM 854 N N . SER A 1 118 ? -7.316 26.703 6.922 1 90.94 118 SER A N 1
ATOM 855 C CA . SER A 1 118 ? -7.414 28.016 7.527 1 90.94 118 SER A CA 1
ATOM 856 C C . SER A 1 118 ? -6.246 28.281 8.469 1 90.94 118 SER A C 1
ATOM 858 O O . SER A 1 118 ? -5.848 29.438 8.672 1 90.94 118 SER A O 1
ATOM 860 N N . ALA A 1 119 ? -5.762 27.219 9 1 92.81 119 ALA A N 1
ATOM 861 C CA . ALA A 1 119 ? -4.68 27.391 9.961 1 92.81 119 ALA A CA 1
ATOM 862 C C . ALA A 1 119 ? -3.928 26.078 10.188 1 92.81 119 ALA A C 1
ATOM 864 O O . ALA A 1 119 ? -4.492 25 10.016 1 92.81 119 ALA A O 1
ATOM 865 N N . TRP A 1 120 ? -2.631 26.281 10.5 1 95.62 120 TRP A N 1
ATOM 866 C CA . TRP A 1 120 ? -1.833 25.188 11.055 1 95.62 120 TRP A CA 1
ATOM 867 C C . TRP A 1 120 ? -1.615 25.391 12.555 1 95.62 120 TRP A C 1
ATOM 869 O O . TRP A 1 120 ? -1.365 26.5 13.008 1 95.62 120 TRP A O 1
ATOM 879 N N . ARG A 1 121 ? -1.682 24.281 13.289 1 95.12 121 ARG A N 1
ATOM 880 C CA . ARG A 1 121 ? -1.531 24.359 14.734 1 95.12 121 ARG A CA 1
ATOM 881 C C . ARG A 1 121 ? -0.672 23.219 15.266 1 95.12 121 ARG A C 1
ATOM 883 O O . ARG A 1 121 ? -0.882 22.062 14.906 1 95.12 121 ARG A O 1
ATOM 890 N N . TRP A 1 122 ? 0.308 23.625 16.047 1 96.75 122 TRP A N 1
ATOM 891 C CA . TRP A 1 122 ? 1.012 22.609 16.844 1 96.75 122 TRP A CA 1
ATOM 892 C C . TRP A 1 122 ? 0.161 22.156 18.016 1 96.75 122 TRP A C 1
ATOM 894 O O . TRP A 1 122 ? -0.297 22.969 18.812 1 96.75 122 TRP A O 1
ATOM 904 N N . THR A 1 123 ? -0.045 20.844 18.078 1 97.38 123 THR A N 1
ATOM 905 C CA . THR A 1 123 ? -0.958 20.297 19.078 1 97.38 123 THR A CA 1
ATOM 906 C C . THR A 1 123 ? -0.317 19.125 19.812 1 97.38 123 THR A C 1
ATOM 908 O O . THR A 1 123 ? 0.325 18.266 19.203 1 97.38 123 THR A O 1
ATOM 911 N N . ALA A 1 124 ? -0.505 19.125 21.141 1 98 124 ALA A N 1
ATOM 912 C CA . ALA A 1 124 ? -0.073 17.969 21.906 1 98 124 ALA A CA 1
ATOM 913 C C . ALA A 1 124 ? -0.88 16.734 21.531 1 98 124 ALA A C 1
ATOM 915 O O . ALA A 1 124 ? -2.102 16.797 21.375 1 98 124 ALA A O 1
ATOM 916 N N . PRO A 1 125 ? -0.168 15.555 21.344 1 97.88 125 PRO A N 1
ATOM 917 C CA . PRO A 1 125 ? -0.886 14.344 20.953 1 97.88 125 PRO A CA 1
ATOM 918 C C . PRO A 1 125 ? -2.031 14 21.906 1 97.88 125 PRO A C 1
ATOM 920 O O . PRO A 1 125 ? -3.039 13.422 21.484 1 97.88 125 PRO A O 1
ATOM 923 N N . GLU A 1 126 ? -1.956 14.398 23.141 1 97.62 126 GLU A N 1
ATOM 924 C CA . GLU A 1 126 ? -2.961 14.07 24.141 1 97.62 126 GLU A CA 1
ATOM 925 C C . GLU A 1 126 ? -4.133 15.055 24.094 1 97.62 126 GLU A C 1
ATOM 927 O O . GLU A 1 126 ? -5.148 14.852 24.75 1 97.62 126 GLU A O 1
ATOM 932 N N . GLU A 1 127 ? -4.02 16.062 23.297 1 97.62 127 GLU A N 1
ATOM 933 C CA . GLU A 1 127 ? -5.031 17.125 23.234 1 97.62 127 GLU A CA 1
ATOM 934 C C . GLU A 1 127 ? -5.5 17.344 21.797 1 97.62 127 GLU A C 1
ATOM 936 O O . GLU A 1 127 ? -5.723 18.484 21.391 1 97.62 127 GLU A O 1
ATOM 941 N N . LEU A 1 128 ? -5.566 16.328 21.078 1 97.62 128 LEU A N 1
ATOM 942 C CA . LEU A 1 128 ? -5.941 16.438 19.672 1 97.62 128 LEU A CA 1
ATOM 943 C C . LEU A 1 128 ? -7.363 16.984 19.531 1 97.62 128 LEU A C 1
ATOM 945 O O . LEU A 1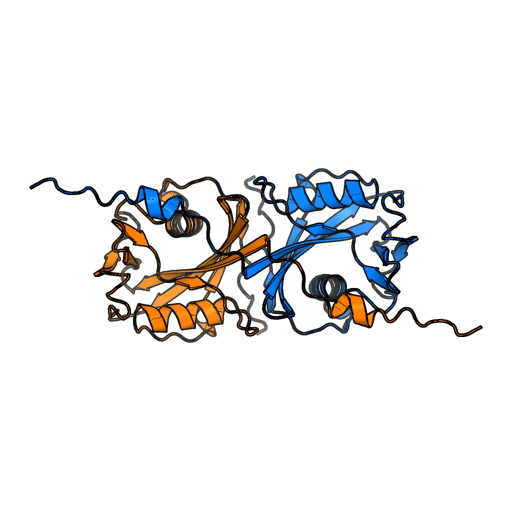 128 ? -8.273 16.531 20.25 1 97.62 128 LEU A O 1
ATOM 949 N N . PRO A 1 129 ? -7.523 17.922 18.688 1 95.56 129 PRO A N 1
ATOM 950 C CA . PRO A 1 129 ? -8.867 18.453 18.438 1 95.56 129 PRO A CA 1
ATOM 951 C C . PRO A 1 129 ? -9.75 17.5 17.641 1 95.56 129 PRO A C 1
ATOM 953 O O . PRO A 1 129 ? -9.242 16.531 17.062 1 95.56 129 PRO A O 1
ATOM 956 N N . THR A 1 130 ? -11.086 17.719 17.719 1 93.31 130 THR A N 1
ATOM 957 C CA . THR A 1 130 ? -12.07 16.984 16.922 1 93.31 130 THR A CA 1
ATOM 958 C C . THR A 1 130 ? -12.992 17.938 16.172 1 93.31 130 THR A C 1
ATOM 960 O O . THR A 1 130 ? -13.156 19.094 16.578 1 93.31 130 THR A O 1
ATOM 963 N N . PRO A 1 131 ? -13.578 17.5 15 1 95.31 131 PRO A N 1
ATOM 964 C CA . PRO A 1 131 ? -13.406 16.188 14.367 1 95.31 131 PRO A CA 1
ATOM 965 C C . PRO A 1 131 ? -12.133 16.094 13.531 1 95.31 131 PRO A C 1
ATOM 967 O O . PRO A 1 131 ? -11.719 17.094 12.922 1 95.31 131 PRO A O 1
ATOM 970 N N . LEU A 1 132 ? -11.523 14.93 13.492 1 96.75 132 LEU A N 1
ATOM 971 C CA . LEU A 1 132 ? -10.375 14.656 12.633 1 96.75 132 LEU A CA 1
ATOM 972 C C . LEU A 1 132 ? -10.828 14.078 11.289 1 96.75 132 LEU A C 1
ATOM 974 O O . LEU A 1 132 ? -11.836 13.375 11.227 1 96.75 132 LEU A O 1
ATOM 978 N N . PHE A 1 133 ? -10.109 14.5 10.211 1 96.75 133 PHE A N 1
ATOM 979 C CA . PHE A 1 133 ? -10.234 13.758 8.961 1 96.75 133 PHE A CA 1
ATOM 980 C C . PHE A 1 133 ? -9.898 12.289 9.172 1 96.75 133 PHE A C 1
ATOM 982 O O . PHE A 1 133 ? -8.891 11.953 9.797 1 96.75 133 PHE A O 1
ATOM 989 N N . ASP A 1 134 ? -10.703 11.375 8.711 1 97 134 ASP A N 1
ATOM 990 C CA . ASP A 1 134 ? -10.648 9.961 9.062 1 97 134 ASP A CA 1
ATOM 991 C C . ASP A 1 134 ? -9.266 9.375 8.789 1 97 134 ASP A C 1
ATOM 993 O O . ASP A 1 134 ? -8.68 8.727 9.656 1 97 134 ASP A O 1
ATOM 997 N N . PRO A 1 135 ? -8.664 9.602 7.648 1 97.94 135 PRO A N 1
ATOM 998 C CA . PRO A 1 135 ? -7.32 9.055 7.422 1 97.94 135 PRO A CA 1
ATOM 999 C C . PRO A 1 135 ? -6.289 9.594 8.406 1 97.94 135 PRO A C 1
ATOM 1001 O O . PRO A 1 135 ? -5.387 8.859 8.828 1 97.94 135 PRO A O 1
ATOM 1004 N N . SER A 1 136 ? -6.422 10.852 8.781 1 98.5 136 SER A N 1
ATOM 1005 C CA . SER A 1 136 ? -5.523 11.43 9.773 1 98.5 136 SER A CA 1
ATOM 1006 C C . SER A 1 136 ? -5.684 10.75 11.125 1 98.5 136 SER A C 1
ATOM 1008 O O . SER A 1 136 ? -4.695 10.414 11.781 1 98.5 136 SER A O 1
ATOM 1010 N N . ALA A 1 137 ? -6.98 10.547 11.477 1 98.44 137 ALA A N 1
ATOM 1011 C CA . ALA A 1 137 ? -7.258 9.867 12.742 1 98.44 137 ALA A CA 1
ATOM 1012 C C . ALA A 1 137 ? -6.672 8.461 12.75 1 98.44 137 ALA A C 1
ATOM 1014 O O . ALA A 1 137 ? -6.098 8.023 13.758 1 98.44 137 ALA A O 1
ATOM 1015 N N . GLN A 1 138 ? -6.82 7.754 11.688 1 98.62 138 GLN A N 1
ATOM 1016 C CA . GLN A 1 138 ? -6.316 6.387 11.562 1 98.62 138 GLN A CA 1
ATOM 1017 C C . GLN A 1 138 ? -4.797 6.352 11.68 1 98.62 138 GLN A C 1
ATOM 1019 O O . GLN A 1 138 ? -4.242 5.496 12.367 1 98.62 138 GLN A O 1
ATOM 1024 N N . ILE A 1 139 ? -4.129 7.281 11.016 1 98.81 139 ILE A N 1
ATOM 1025 C CA . ILE A 1 139 ? -2.672 7.352 11.039 1 98.81 139 ILE A CA 1
ATOM 1026 C C . ILE A 1 139 ? -2.193 7.695 12.445 1 98.81 139 ILE A C 1
ATOM 1028 O O . ILE A 1 139 ? -1.263 7.074 12.961 1 98.81 139 ILE A O 1
ATOM 1032 N N . LEU A 1 140 ? -2.809 8.672 13.055 1 98.75 140 LEU A N 1
ATOM 1033 C CA . LEU A 1 140 ? -2.439 9.055 14.414 1 98.75 140 LEU A CA 1
ATOM 1034 C C . LEU A 1 140 ? -2.65 7.898 15.383 1 98.75 140 LEU A C 1
ATOM 1036 O O . LEU A 1 140 ? -1.838 7.684 16.281 1 98.75 140 LEU A O 1
ATOM 1040 N N . ALA A 1 141 ? -3.742 7.156 15.219 1 98.56 141 ALA A N 1
ATOM 1041 C CA . ALA A 1 141 ? -4.02 5.996 16.062 1 98.56 141 ALA A CA 1
ATOM 1042 C C . ALA A 1 141 ? -2.957 4.918 15.883 1 98.56 141 ALA A C 1
ATOM 1044 O O . ALA A 1 141 ? -2.588 4.234 16.844 1 98.56 141 ALA A O 1
ATOM 1045 N N . ALA A 1 142 ? -2.525 4.742 14.672 1 98.31 142 ALA A N 1
ATOM 1046 C CA . ALA A 1 142 ? -1.459 3.777 14.414 1 98.31 142 ALA A CA 1
ATOM 1047 C C . ALA A 1 142 ? -0.158 4.203 15.086 1 98.31 142 ALA A C 1
ATOM 1049 O O . ALA A 1 142 ? 0.602 3.363 15.57 1 98.31 142 ALA A O 1
ATOM 1050 N N . TRP A 1 143 ? 0.155 5.457 15.086 1 98.38 143 TRP A N 1
ATOM 1051 C CA . TRP A 1 143 ? 1.377 6.023 15.641 1 98.38 143 TRP A CA 1
ATOM 1052 C C . TRP A 1 143 ? 1.369 5.934 17.172 1 98.38 143 TRP A C 1
ATOM 1054 O O . TRP A 1 143 ? 2.367 5.543 17.781 1 98.38 143 TRP A O 1
ATOM 1064 N N . ARG A 1 144 ? 0.272 6.293 17.75 1 98.25 144 ARG A N 1
ATOM 1065 C CA . ARG A 1 144 ? 0.08 6.285 19.188 1 98.25 144 ARG A CA 1
ATOM 1066 C C . ARG A 1 144 ? -1.198 5.547 19.578 1 98.25 144 ARG A C 1
ATOM 1068 O O . ARG A 1 144 ? -2.211 6.172 19.906 1 98.25 144 ARG A O 1
ATOM 1075 N N . PRO A 1 145 ? -1.124 4.223 19.609 1 97 145 PRO A N 1
ATOM 1076 C CA . PRO A 1 145 ? -2.318 3.441 19.953 1 97 145 PRO A CA 1
ATOM 1077 C C . PRO A 1 145 ? -2.816 3.707 21.375 1 97 145 PRO A C 1
ATOM 1079 O O . PRO A 1 145 ? -4 3.512 21.656 1 97 145 PRO A O 1
ATOM 1082 N N . ASP A 1 146 ? -2.012 4.203 22.203 1 97.19 146 ASP A N 1
ATOM 1083 C CA . ASP A 1 146 ? -2.342 4.449 23.609 1 97.19 146 ASP A CA 1
ATOM 1084 C C . ASP A 1 146 ? -3.346 5.59 23.75 1 97.19 146 ASP A C 1
ATOM 1086 O O . ASP A 1 146 ? -4.008 5.719 24.781 1 97.19 146 ASP A O 1
ATOM 1090 N N . LEU A 1 147 ? -3.473 6.418 22.703 1 95.81 147 LEU A N 1
ATOM 1091 C CA . LEU A 1 147 ? -4.34 7.59 22.781 1 95.81 147 LEU A CA 1
ATOM 1092 C C . LEU A 1 147 ? -5.809 7.188 22.656 1 95.81 147 LEU A C 1
ATOM 1094 O O . LEU A 1 147 ? -6.699 7.969 22.984 1 95.81 147 LEU A O 1
ATOM 1098 N N . GLY A 1 148 ? -6.09 5.988 22.156 1 95.19 148 GLY A N 1
ATOM 1099 C CA . GLY A 1 148 ? -7.457 5.5 22.031 1 95.19 148 GLY A CA 1
ATOM 1100 C C . GLY A 1 148 ? -8.32 6.363 21.125 1 95.19 148 GLY A C 1
ATOM 1101 O O . GLY A 1 148 ? -9.492 6.598 21.422 1 95.19 148 GLY A O 1
ATOM 1102 N N . LEU A 1 149 ? -7.734 6.906 20.031 1 96.38 149 LEU A N 1
ATOM 1103 C CA . LEU A 1 149 ? -8.469 7.777 19.109 1 96.38 149 LEU A CA 1
ATOM 1104 C C . LEU A 1 149 ? -9.57 7.004 18.391 1 96.38 149 LEU A C 1
ATOM 1106 O O . LEU A 1 149 ? -9.344 5.887 17.922 1 96.38 149 LEU A O 1
ATOM 1110 N N . ALA A 1 150 ? -10.711 7.621 18.391 1 94.69 150 ALA A N 1
ATOM 1111 C CA . ALA A 1 150 ? -11.789 7.051 17.594 1 94.69 150 ALA A CA 1
ATOM 1112 C C . ALA A 1 150 ? -11.531 7.246 16.109 1 94.69 150 ALA A C 1
ATOM 1114 O O . ALA A 1 150 ? -11.117 8.328 15.672 1 94.69 150 ALA A O 1
ATOM 1115 N N . HIS A 1 151 ? -11.711 6.25 15.336 1 95.62 151 HIS A N 1
ATOM 1116 C CA . HIS A 1 151 ? -11.602 6.277 13.883 1 95.62 151 HIS A CA 1
ATOM 1117 C C . HIS A 1 151 ? -12.336 5.102 13.25 1 95.62 151 HIS A C 1
ATOM 1119 O O . HIS A 1 151 ? -12.578 4.09 13.914 1 95.62 151 HIS A O 1
ATOM 1125 N N . PRO A 1 152 ? -12.758 5.277 12.008 1 95.69 152 PRO A N 1
ATOM 1126 C CA . PRO A 1 152 ? -13.336 4.105 11.352 1 95.69 152 PRO A CA 1
ATOM 1127 C C . PRO A 1 152 ? -12.352 2.945 11.234 1 95.69 152 PRO A C 1
ATOM 1129 O O . PRO A 1 152 ? -11.141 3.154 11.273 1 95.69 152 PRO A O 1
ATOM 1132 N N . PRO A 1 153 ? -12.914 1.718 11.156 1 96.25 153 PRO A N 1
ATOM 1133 C CA . PRO A 1 153 ? -12.023 0.558 11.031 1 96.25 153 PRO A CA 1
ATOM 1134 C C . PRO A 1 153 ? -11.133 0.623 9.797 1 96.25 153 PRO A C 1
ATOM 1136 O O . PRO A 1 153 ? -11.555 1.128 8.75 1 96.25 153 PRO A O 1
ATOM 1139 N N . ALA A 1 154 ? -9.938 0.142 9.875 1 98.12 154 ALA A N 1
ATOM 1140 C CA . ALA A 1 154 ? -8.953 0.027 8.805 1 98.12 154 ALA A CA 1
ATOM 1141 C C . ALA A 1 154 ? -7.977 -1.116 9.07 1 98.12 154 ALA A C 1
ATOM 1143 O O . ALA A 1 154 ? -7.75 -1.488 10.227 1 98.12 154 ALA A O 1
ATOM 1144 N N . HIS A 1 155 ? -7.512 -1.747 8.062 1 98.44 155 HIS A N 1
ATOM 1145 C CA . HIS A 1 155 ? -6.406 -2.691 8.195 1 98.44 155 HIS A CA 1
ATOM 1146 C C . HIS A 1 155 ? -5.07 -1.964 8.32 1 98.44 155 HIS A C 1
ATOM 1148 O O . HIS A 1 155 ? -4.832 -0.977 7.625 1 98.44 155 HIS A O 1
ATOM 1154 N N . LEU A 1 156 ? -4.293 -2.432 9.234 1 98.31 156 LEU A N 1
ATOM 1155 C CA . LEU A 1 156 ? -3.004 -1.81 9.508 1 98.31 156 LEU A CA 1
ATOM 1156 C C . LEU A 1 156 ? -1.861 -2.771 9.203 1 98.31 156 LEU A C 1
ATOM 1158 O O . LEU A 1 156 ? -1.86 -3.912 9.672 1 98.31 156 LEU A O 1
ATOM 1162 N N . LEU A 1 157 ? -0.945 -2.375 8.336 1 98.38 157 LEU A N 1
ATOM 1163 C CA . LEU A 1 157 ? 0.322 -3.068 8.125 1 98.38 157 LEU A CA 1
ATOM 1164 C C . LEU A 1 157 ? 1.497 -2.182 8.531 1 98.38 157 LEU A C 1
ATOM 1166 O O . LEU A 1 157 ? 1.645 -1.07 8.016 1 98.38 157 LEU A O 1
ATOM 1170 N N . ARG A 1 158 ? 2.338 -2.65 9.43 1 98.25 158 ARG A N 1
ATOM 1171 C CA . ARG A 1 158 ? 3.498 -1.882 9.875 1 98.25 158 ARG A CA 1
ATOM 1172 C C . ARG A 1 158 ? 4.664 -2.053 8.906 1 98.25 158 ARG A C 1
ATOM 1174 O O . ARG A 1 158 ? 4.965 -3.168 8.477 1 98.25 158 ARG A O 1
ATOM 1181 N N . ILE A 1 159 ? 5.191 -0.962 8.562 1 97.94 159 ILE A N 1
ATOM 1182 C CA . ILE A 1 159 ? 6.355 -0.967 7.684 1 97.94 159 ILE A CA 1
ATOM 1183 C C . ILE A 1 159 ? 7.633 -1.047 8.516 1 97.94 159 ILE A C 1
ATOM 1185 O O . ILE A 1 159 ? 7.766 -0.353 9.523 1 97.94 159 ILE A O 1
ATOM 1189 N N . ALA A 1 160 ? 8.508 -1.935 8.094 1 94.88 160 ALA A N 1
ATOM 1190 C CA . ALA A 1 160 ? 9.789 -2.078 8.781 1 94.88 160 ALA A CA 1
ATOM 1191 C C . ALA A 1 160 ? 10.688 -0.866 8.539 1 94.88 160 ALA A C 1
ATOM 1193 O O . ALA A 1 160 ? 10.672 -0.285 7.453 1 94.88 160 ALA A O 1
ATOM 1194 N N . ALA A 1 161 ? 11.375 -0.474 9.586 1 84.69 161 ALA A N 1
ATOM 1195 C CA . ALA A 1 161 ? 12.328 0.617 9.414 1 84.69 161 ALA A CA 1
ATOM 1196 C C . ALA A 1 161 ? 13.438 0.226 8.445 1 84.69 161 ALA A C 1
ATOM 1198 O O . ALA A 1 161 ? 13.82 -0.945 8.367 1 84.69 161 ALA A O 1
ATOM 1199 N N . ASP A 1 162 ? 13.656 0.967 7.406 1 68.81 162 ASP A N 1
ATOM 1200 C CA . ASP A 1 162 ? 14.766 0.68 6.5 1 68.81 162 ASP A CA 1
ATOM 1201 C C . ASP A 1 162 ? 16.031 0.337 7.281 1 68.81 162 ASP A C 1
ATOM 1203 O O . ASP A 1 162 ? 16.453 1.096 8.156 1 68.81 162 ASP A O 1
ATOM 1207 N N . GLY A 1 163 ? 16.156 -0.827 7.816 1 48.94 163 GLY A N 1
ATOM 1208 C CA . GLY A 1 163 ? 17.469 -1.092 8.375 1 48.94 163 GLY A CA 1
ATOM 1209 C C . GLY A 1 163 ? 18.594 -0.462 7.578 1 48.94 163 GLY A C 1
ATOM 1210 O O . GLY A 1 163 ? 18.438 -0.154 6.395 1 48.94 163 GLY A O 1
ATOM 1211 N N . GLY A 1 164 ? 19.422 0.419 8.125 1 34.25 164 GLY A N 1
ATOM 1212 C CA . GLY A 1 164 ? 20.672 0.859 7.555 1 34.25 164 GLY A CA 1
ATOM 1213 C C . GLY A 1 164 ? 21.344 -0.196 6.691 1 34.25 164 GLY A C 1
ATOM 1214 O O . GLY A 1 164 ? 21.609 -1.308 7.152 1 34.25 164 GLY A O 1
ATOM 1215 N N . ARG A 1 165 ? 21.25 -0.411 5.469 1 30.7 165 ARG A N 1
ATOM 1216 C CA . ARG A 1 165 ? 22.328 -1.031 4.707 1 30.7 165 ARG A CA 1
ATOM 1217 C C . ARG A 1 165 ? 23.688 -0.577 5.223 1 30.7 165 ARG A C 1
ATOM 1219 O O . ARG A 1 165 ? 24.688 -0.636 4.496 1 30.7 165 ARG A O 1
ATOM 1226 N N . GLY A 1 166 ? 23.906 0.175 6.312 1 23.02 166 GLY A N 1
ATOM 1227 C CA . GLY A 1 166 ? 25.312 0.152 6.691 1 23.02 166 GLY A CA 1
ATOM 1228 C C . GLY A 1 166 ? 25.812 -1.233 7.062 1 23.02 166 GLY A C 1
ATOM 1229 O O . GLY A 1 166 ? 25.016 -2.096 7.453 1 23.02 166 GLY A O 1
ATOM 1230 N N . MET B 1 1 ? -27.891 33.844 14.664 1 27.41 1 MET B N 1
ATOM 1231 C CA . MET B 1 1 ? -26.594 33.688 14.023 1 27.41 1 MET B CA 1
ATOM 1232 C C . MET B 1 1 ? -26.188 32.188 13.969 1 27.41 1 MET B C 1
ATOM 1234 O O . MET B 1 1 ? -25.859 31.609 15 1 27.41 1 MET B O 1
ATOM 1238 N N . THR B 1 2 ? -26.891 31.375 13.258 1 30.42 2 THR B N 1
ATOM 1239 C CA . THR B 1 2 ? -26.938 29.906 13.242 1 30.42 2 THR B CA 1
ATOM 1240 C C . THR B 1 2 ? -25.562 29.328 12.953 1 30.42 2 THR B C 1
ATOM 1242 O O . THR B 1 2 ? -24.938 29.641 11.938 1 30.42 2 THR B O 1
ATOM 1245 N N . THR B 1 3 ? -24.703 29.203 13.969 1 34.31 3 THR B N 1
ATOM 1246 C CA . THR B 1 3 ? -23.359 28.625 13.93 1 34.31 3 THR B CA 1
ATOM 1247 C C . THR B 1 3 ? -23.328 27.422 13 1 34.31 3 THR B C 1
ATOM 1249 O O . THR B 1 3 ? -23.984 26.406 13.266 1 34.31 3 THR B O 1
ATOM 1252 N N . ASP B 1 4 ? -23.516 27.641 11.703 1 34.5 4 ASP B N 1
ATOM 1253 C CA . ASP B 1 4 ? -23.469 26.578 10.703 1 34.5 4 ASP B CA 1
ATOM 1254 C C . ASP B 1 4 ? -22.406 25.547 11.039 1 34.5 4 ASP B C 1
ATOM 1256 O O . ASP B 1 4 ? -21.219 25.859 11.094 1 34.5 4 ASP B O 1
ATOM 1260 N N . ALA B 1 5 ? -22.641 24.734 11.93 1 39.09 5 ALA B N 1
ATOM 1261 C CA . ALA B 1 5 ? -21.859 23.531 12.25 1 39.09 5 ALA B CA 1
ATOM 1262 C C . ALA B 1 5 ? -21.234 22.938 11 1 39.09 5 ALA B C 1
ATOM 1264 O O . ALA B 1 5 ? -21.938 22.344 10.172 1 39.09 5 ALA B O 1
ATOM 1265 N N . LEU B 1 6 ? -20.359 23.625 10.188 1 45.84 6 LEU B N 1
ATOM 1266 C CA . LEU B 1 6 ? -19.641 23.031 9.062 1 45.84 6 LEU B CA 1
ATOM 1267 C C . LEU B 1 6 ? -19.406 21.547 9.305 1 45.84 6 LEU B C 1
ATOM 1269 O O . LEU B 1 6 ? -18.828 21.156 10.32 1 45.84 6 LEU B O 1
ATOM 1273 N N . ASP B 1 7 ? -20.25 20.688 9.07 1 49.94 7 ASP B N 1
ATOM 1274 C CA . ASP B 1 7 ? -20.406 19.266 9.344 1 49.94 7 ASP B CA 1
ATOM 1275 C C . ASP B 1 7 ? -19.234 18.453 8.789 1 49.94 7 ASP B C 1
ATOM 1277 O O . ASP B 1 7 ? -19.031 18.391 7.574 1 49.94 7 ASP B O 1
ATOM 1281 N N . GLY B 1 8 ? -18.062 18.469 9.383 1 54.41 8 GLY B N 1
ATOM 1282 C CA . GLY B 1 8 ? -16.969 17.547 9.141 1 54.41 8 GLY B CA 1
ATOM 1283 C C . GLY B 1 8 ? -17.406 16.219 8.562 1 54.41 8 GLY B C 1
ATOM 1284 O O . GLY B 1 8 ? -16.594 15.43 8.102 1 54.41 8 GLY B O 1
ATOM 1285 N N . SER B 1 9 ? -18.719 15.953 8.578 1 59.69 9 SER B N 1
ATOM 1286 C CA . SER B 1 9 ? -19.266 14.68 8.141 1 59.69 9 SER B CA 1
ATOM 1287 C C . SER B 1 9 ? -19.141 14.516 6.629 1 59.69 9 SER B C 1
ATOM 1289 O O . SER B 1 9 ? -18.797 13.438 6.141 1 59.69 9 SER B O 1
ATOM 1291 N N . ALA B 1 10 ? -19.156 15.664 5.945 1 70.88 10 ALA B N 1
ATOM 1292 C CA . ALA B 1 10 ? -19.188 15.594 4.484 1 70.88 10 ALA B CA 1
ATOM 1293 C C . ALA B 1 10 ? -17.828 15.18 3.926 1 70.88 10 ALA B C 1
ATOM 1295 O O . ALA B 1 10 ? -17.75 14.32 3.047 1 70.88 10 ALA B O 1
ATOM 1296 N N . ARG B 1 11 ? -16.766 15.641 4.484 1 78.38 11 ARG B N 1
ATOM 1297 C CA . ARG B 1 11 ? -15.43 15.336 4.004 1 78.38 11 ARG B CA 1
ATOM 1298 C C . ARG B 1 11 ? -15.07 1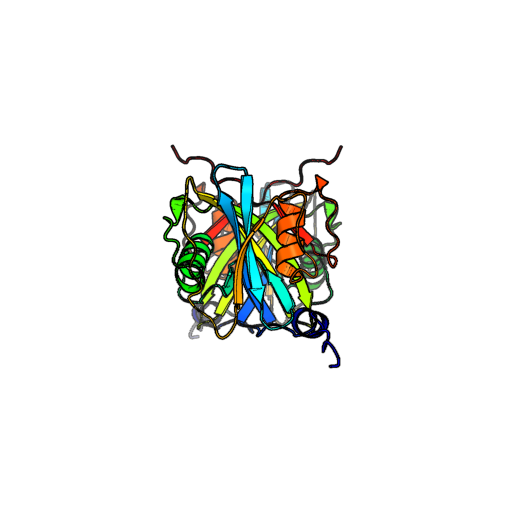3.875 4.266 1 78.38 11 ARG B C 1
ATOM 1300 O O . ARG B 1 11 ? -14.445 13.227 3.426 1 78.38 11 ARG B O 1
ATOM 1307 N N . ASN B 1 12 ? -15.547 13.367 5.301 1 87.81 12 ASN B N 1
ATOM 1308 C CA . ASN B 1 12 ? -15.211 12.008 5.699 1 87.81 12 ASN B CA 1
ATOM 1309 C C . ASN B 1 12 ? -16.062 10.977 4.953 1 87.81 12 ASN B C 1
ATOM 1311 O O . ASN B 1 12 ? -15.742 9.789 4.953 1 87.81 12 ASN B O 1
ATOM 1315 N N . THR B 1 13 ? -17.016 11.461 4.266 1 82.44 13 THR B N 1
ATOM 1316 C CA . THR B 1 13 ? -17.891 10.516 3.59 1 82.44 13 THR B CA 1
ATOM 1317 C C . THR B 1 13 ? -17.688 10.57 2.08 1 82.44 13 THR B C 1
ATOM 1319 O O . THR B 1 13 ? -18.219 9.734 1.346 1 82.44 13 THR B O 1
ATOM 1322 N N . ARG B 1 14 ? -16.938 11.484 1.535 1 84.88 14 ARG B N 1
ATOM 1323 C CA . ARG B 1 14 ? -16.672 11.609 0.105 1 84.88 14 ARG B CA 1
ATOM 1324 C C . ARG B 1 14 ? -15.539 10.688 -0.333 1 84.88 14 ARG B C 1
ATOM 1326 O O . ARG B 1 14 ? -14.43 10.773 0.19 1 84.88 14 ARG B O 1
ATOM 1333 N N . PRO B 1 15 ? -15.914 9.844 -1.341 1 86.25 15 PRO B N 1
ATOM 1334 C CA . PRO B 1 15 ? -14.844 8.961 -1.791 1 86.25 15 PRO B CA 1
ATOM 1335 C C . PRO B 1 15 ? -13.734 9.703 -2.539 1 86.25 15 PRO B C 1
ATOM 1337 O O . PRO B 1 15 ? -14.008 10.688 -3.234 1 86.25 15 PRO B O 1
ATOM 1340 N N . PRO B 1 16 ? -12.5 9.242 -2.312 1 89 16 PRO B N 1
ATOM 1341 C CA . PRO B 1 16 ? -11.414 9.797 -3.127 1 89 16 PRO B CA 1
ATOM 1342 C C . PRO B 1 16 ? -11.5 9.367 -4.594 1 89 16 PRO B C 1
ATOM 1344 O O . PRO B 1 16 ? -12.219 8.422 -4.922 1 89 16 PRO B O 1
ATOM 1347 N N . THR B 1 17 ? -10.812 10.109 -5.434 1 91 17 THR B N 1
ATOM 1348 C CA . THR B 1 17 ? -10.656 9.688 -6.824 1 91 17 THR B CA 1
ATOM 1349 C C . THR B 1 17 ? -9.68 8.523 -6.93 1 91 17 THR B C 1
ATOM 1351 O O . THR B 1 17 ? -8.562 8.594 -6.414 1 91 17 THR B O 1
ATOM 1354 N N . ALA B 1 18 ? -10.148 7.496 -7.66 1 93.38 18 ALA B N 1
ATOM 1355 C CA . ALA B 1 18 ? -9.266 6.352 -7.871 1 93.38 18 ALA B CA 1
ATOM 1356 C C . ALA B 1 18 ? -8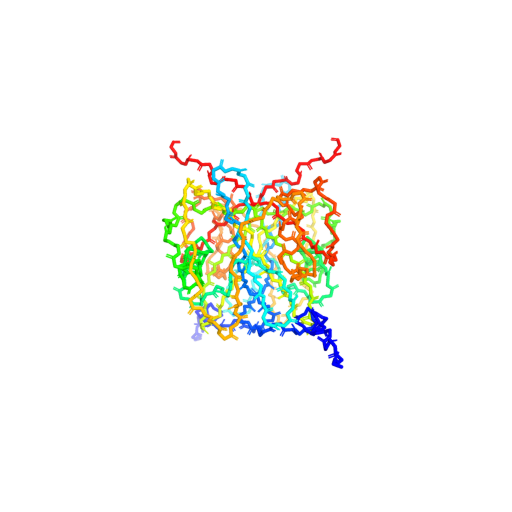.133 6.703 -8.836 1 93.38 18 ALA B C 1
ATOM 1358 O O . ALA B 1 18 ? -8.383 7.219 -9.93 1 93.38 18 ALA B O 1
ATOM 1359 N N . GLN B 1 19 ? -6.918 6.496 -8.422 1 95.56 19 GLN B N 1
ATOM 1360 C CA . GLN B 1 19 ? -5.758 6.77 -9.266 1 95.56 19 GLN B CA 1
ATOM 1361 C C . GLN B 1 19 ? -4.672 5.723 -9.062 1 95.56 19 GLN B C 1
ATOM 1363 O O . GLN B 1 19 ? -3.527 5.918 -9.484 1 95.56 19 GLN B O 1
ATOM 1368 N N . ALA B 1 20 ? -5.051 4.617 -8.414 1 98.25 20 ALA B N 1
ATOM 1369 C CA . ALA B 1 20 ? -4.133 3.516 -8.148 1 98.25 20 ALA B CA 1
ATOM 1370 C C . ALA B 1 20 ? -4.832 2.168 -8.297 1 98.25 20 ALA B C 1
ATOM 1372 O O . ALA B 1 20 ? -6.059 2.107 -8.406 1 98.25 20 ALA B O 1
ATOM 1373 N N . ALA B 1 21 ? -4.02 1.176 -8.477 1 98.25 21 ALA B N 1
ATOM 1374 C CA . ALA B 1 21 ? -4.469 -0.213 -8.414 1 98.25 21 ALA B CA 1
ATOM 1375 C C . ALA B 1 21 ? -3.816 -0.944 -7.242 1 98.25 21 ALA B C 1
ATOM 1377 O O . ALA B 1 21 ? -2.629 -0.756 -6.969 1 98.25 21 ALA B O 1
ATOM 1378 N N . LEU B 1 22 ? -4.641 -1.665 -6.531 1 98.69 22 LEU B N 1
ATOM 1379 C CA . LEU B 1 22 ? -4.172 -2.465 -5.406 1 98.69 22 LEU B CA 1
ATOM 1380 C C . LEU B 1 22 ? -4.375 -3.953 -5.676 1 98.69 22 LEU B C 1
ATOM 1382 O O . LEU B 1 22 ? -5.504 -4.402 -5.887 1 98.69 22 LEU B O 1
ATOM 1386 N N . GLY B 1 23 ? -3.25 -4.68 -5.699 1 98.69 23 GLY B N 1
ATOM 1387 C CA . GLY B 1 23 ? -3.303 -6.125 -5.863 1 98.69 23 GLY B CA 1
ATOM 1388 C C . GLY B 1 23 ? -2.373 -6.867 -4.926 1 98.69 23 GLY B C 1
ATOM 1389 O O . GLY B 1 23 ? -1.653 -6.25 -4.137 1 98.69 23 GLY B O 1
ATOM 1390 N N . VAL B 1 24 ? -2.438 -8.164 -5.035 1 98.88 24 VAL B N 1
ATOM 1391 C CA . VAL B 1 24 ? -1.572 -9.039 -4.242 1 98.88 24 VAL B CA 1
ATOM 1392 C C . VAL B 1 24 ? -1.033 -10.164 -5.117 1 98.88 24 VAL B C 1
ATOM 1394 O O . VAL B 1 24 ? -1.747 -10.688 -5.977 1 98.88 24 VAL B O 1
ATOM 1397 N N . GLY B 1 25 ? 0.209 -10.414 -5.059 1 98.81 25 GLY B N 1
ATOM 1398 C CA . GLY B 1 25 ? 0.854 -11.617 -5.57 1 98.81 25 GLY B CA 1
ATOM 1399 C C . GLY B 1 25 ? 1.294 -12.57 -4.477 1 98.81 25 GLY B C 1
ATOM 1400 O O . GLY B 1 25 ? 1.835 -12.141 -3.453 1 98.81 25 GLY B O 1
ATOM 1401 N N . VAL B 1 26 ? 1.042 -13.82 -4.668 1 98.75 26 VAL B N 1
ATOM 1402 C CA . VAL B 1 26 ? 1.25 -14.805 -3.605 1 98.75 26 VAL B CA 1
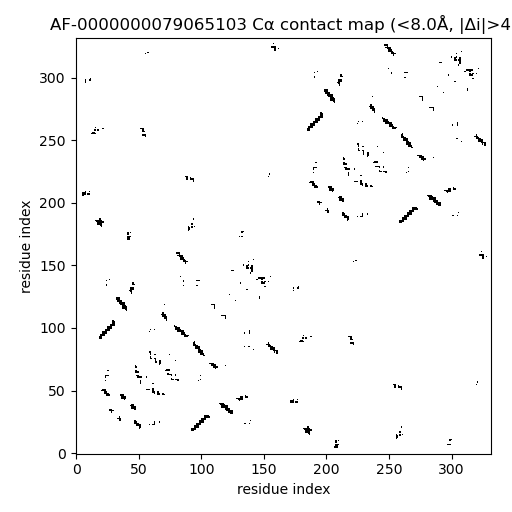ATOM 1403 C C . VAL B 1 26 ? 2.346 -15.781 -4.012 1 98.75 26 VAL B C 1
ATOM 1405 O O . VAL B 1 26 ? 2.182 -16.547 -4.973 1 98.75 26 VAL B O 1
ATOM 1408 N N . ILE B 1 27 ? 3.398 -15.742 -3.309 1 98.75 27 ILE B N 1
ATOM 1409 C CA . ILE B 1 27 ? 4.379 -16.812 -3.41 1 98.75 27 ILE B CA 1
ATOM 1410 C C . ILE B 1 27 ? 3.908 -18.016 -2.604 1 98.75 27 ILE B C 1
ATOM 1412 O O . ILE B 1 27 ? 3.777 -17.953 -1.38 1 98.75 27 ILE B O 1
ATOM 1416 N N . VAL B 1 28 ? 3.609 -19.062 -3.277 1 98.31 28 VAL B N 1
ATOM 1417 C CA . VAL B 1 28 ? 3.311 -20.328 -2.629 1 98.31 28 VAL B CA 1
ATOM 1418 C C . VAL B 1 28 ? 4.543 -21.234 -2.672 1 98.31 28 VAL B C 1
ATOM 1420 O O . VAL B 1 28 ? 5 -21.625 -3.752 1 98.31 28 VAL B O 1
ATOM 1423 N N . GLN B 1 29 ? 5.004 -21.531 -1.54 1 97.56 29 GLN B N 1
ATOM 1424 C CA . GLN B 1 29 ? 6.199 -22.359 -1.452 1 97.56 29 GLN B CA 1
ATOM 1425 C C . GLN B 1 29 ? 5.863 -23.75 -0.915 1 97.56 29 GLN B C 1
ATOM 1427 O O . GLN B 1 29 ? 5.168 -23.891 0.095 1 97.56 29 GLN B O 1
ATOM 1432 N N . ASP B 1 30 ? 6.324 -24.797 -1.602 1 95.38 30 ASP B N 1
ATOM 1433 C CA . ASP B 1 30 ? 6.07 -26.156 -1.122 1 95.38 30 ASP B CA 1
ATOM 1434 C C . ASP B 1 30 ? 7.215 -26.656 -0.239 1 95.38 30 ASP B C 1
ATOM 1436 O O . ASP B 1 30 ? 8.141 -25.906 0.063 1 95.38 30 ASP B O 1
ATOM 1440 N N . GLY B 1 31 ? 7.074 -27.906 0.208 1 93.75 31 GLY B N 1
ATOM 1441 C CA . GLY B 1 31 ? 8.016 -28.484 1.148 1 93.75 31 GLY B CA 1
ATOM 1442 C C . GLY B 1 31 ? 9.406 -28.656 0.569 1 93.75 31 GLY B C 1
ATOM 1443 O O . GLY B 1 31 ? 10.375 -28.828 1.31 1 93.75 31 GLY B O 1
ATOM 1444 N N . GLN B 1 32 ? 9.57 -28.594 -0.726 1 94.25 32 GLN B N 1
ATOM 1445 C CA . GLN B 1 32 ? 10.859 -28.734 -1.39 1 94.25 32 GLN B CA 1
ATOM 1446 C C . GLN B 1 32 ? 11.461 -27.375 -1.722 1 94.25 32 GLN B C 1
ATOM 1448 O O . GLN B 1 32 ? 12.516 -27.297 -2.367 1 94.25 32 GLN B O 1
ATOM 1453 N N . GLY B 1 33 ? 10.773 -26.312 -1.354 1 95.31 33 GLY B N 1
ATOM 1454 C CA . GLY B 1 33 ? 11.273 -24.969 -1.594 1 95.31 33 GLY B CA 1
ATOM 1455 C C . GLY B 1 33 ? 10.883 -24.422 -2.953 1 95.31 33 GLY B C 1
ATOM 1456 O O . GLY B 1 33 ? 11.273 -23.312 -3.316 1 95.31 33 GLY B O 1
ATOM 1457 N N . ARG B 1 34 ? 10.094 -25.172 -3.719 1 96.88 34 ARG B N 1
ATOM 1458 C CA . ARG B 1 34 ? 9.648 -24.688 -5.023 1 96.88 34 ARG B CA 1
ATOM 1459 C C . ARG B 1 34 ? 8.5 -23.688 -4.879 1 96.88 34 ARG B C 1
ATOM 1461 O O . ARG B 1 34 ? 7.785 -23.703 -3.877 1 96.88 34 ARG B O 1
ATOM 1468 N N . VAL B 1 35 ? 8.375 -22.859 -5.93 1 98.06 35 VAL B N 1
ATOM 1469 C CA . VAL B 1 35 ? 7.293 -21.891 -5.918 1 98.06 35 VAL B CA 1
ATOM 1470 C C . VAL B 1 35 ? 6.328 -22.172 -7.066 1 98.06 35 VAL B C 1
ATOM 1472 O O . VAL B 1 35 ? 6.73 -22.688 -8.109 1 98.06 35 VAL B O 1
ATOM 1475 N N . LEU B 1 36 ? 5.082 -21.875 -6.844 1 97.69 36 LEU B N 1
ATOM 1476 C CA . LEU B 1 36 ? 4.023 -22.125 -7.812 1 97.69 36 LEU B CA 1
ATOM 1477 C C . LEU B 1 36 ? 3.893 -20.969 -8.797 1 97.69 36 LEU B C 1
ATOM 1479 O O . LEU B 1 36 ? 3.693 -19.828 -8.391 1 97.69 36 LEU B O 1
ATOM 1483 N N . LEU B 1 37 ? 4.023 -21.25 -10.102 1 97.94 37 LEU B N 1
ATOM 1484 C CA . LEU B 1 37 ? 3.857 -20.266 -11.164 1 97.94 37 LEU B CA 1
ATOM 1485 C C . LEU B 1 37 ? 2.818 -20.734 -12.18 1 97.94 37 LEU B C 1
ATOM 1487 O O . LEU B 1 37 ? 2.748 -21.922 -12.508 1 97.94 37 LEU B O 1
ATOM 1491 N N . GLY B 1 38 ? 2.062 -19.781 -12.617 1 97.19 38 GLY B N 1
ATOM 1492 C CA . GLY B 1 38 ? 1.105 -20.031 -13.68 1 97.19 38 GLY B CA 1
ATOM 1493 C C . GLY B 1 38 ? 1.539 -19.484 -15.023 1 97.19 38 GLY B C 1
ATOM 1494 O O . GLY B 1 38 ? 2.092 -18.391 -15.102 1 97.19 38 GLY B O 1
ATOM 1495 N N . ARG B 1 39 ? 1.235 -20.234 -16.047 1 95.69 39 ARG B N 1
ATOM 1496 C CA . ARG B 1 39 ? 1.501 -19.781 -17.391 1 95.69 39 ARG B CA 1
ATOM 1497 C C . ARG B 1 39 ? 0.276 -19.094 -17.984 1 95.69 39 ARG B C 1
ATOM 1499 O O . ARG B 1 39 ? -0.697 -19.75 -18.359 1 95.69 39 ARG B O 1
ATOM 1506 N N . HIS B 1 40 ? 0.418 -17.734 -18.109 1 93.75 40 HIS B N 1
ATOM 1507 C CA . HIS B 1 40 ? -0.666 -16.984 -18.719 1 93.75 40 HIS B CA 1
ATOM 1508 C C . HIS B 1 40 ? -0.707 -17.203 -20.234 1 93.75 40 HIS B C 1
ATOM 1510 O O . HIS B 1 40 ? 0.338 -17.344 -20.875 1 93.75 40 HIS B O 1
ATOM 1516 N N . HIS B 1 41 ? -1.889 -17.141 -20.844 1 91.19 41 HIS B N 1
ATOM 1517 C CA . HIS B 1 41 ? -2.049 -17.375 -22.266 1 91.19 41 HIS B CA 1
ATOM 1518 C C . HIS B 1 41 ? -1.33 -16.312 -23.094 1 91.19 41 HIS B C 1
ATOM 1520 O O . HIS B 1 41 ? -0.998 -16.531 -24.25 1 91.19 41 HIS B O 1
ATOM 1526 N N . SER B 1 42 ? -1.046 -15.203 -22.453 1 88.69 42 SER B N 1
ATOM 1527 C CA . SER B 1 42 ? -0.32 -14.148 -23.141 1 88.69 42 SER B CA 1
ATOM 1528 C C . SER B 1 42 ? 1.173 -14.461 -23.219 1 88.69 42 SER B C 1
ATOM 1530 O O . SER B 1 42 ? 1.935 -13.727 -23.859 1 88.69 42 SER B O 1
ATOM 1532 N N . GLY B 1 43 ? 1.596 -15.547 -22.516 1 89.75 43 GLY B N 1
ATOM 1533 C CA . GLY B 1 43 ? 2.969 -16 -22.656 1 89.75 43 GLY B CA 1
ATOM 1534 C C . GLY B 1 43 ? 3.824 -15.727 -21.438 1 89.75 43 GLY B C 1
ATOM 1535 O O . GLY B 1 43 ? 4.988 -16.141 -21.391 1 89.75 43 GLY B O 1
ATOM 1536 N N . THR B 1 44 ? 3.289 -15.07 -20.453 1 93.81 44 THR B N 1
ATOM 1537 C CA . THR B 1 44 ? 4.074 -14.758 -19.266 1 93.81 44 THR B CA 1
ATOM 1538 C C . THR B 1 44 ? 3.803 -15.781 -18.172 1 93.81 44 THR B C 1
ATOM 1540 O O . THR B 1 44 ? 2.736 -16.406 -18.125 1 93.81 44 THR B O 1
ATOM 1543 N N . TRP B 1 45 ? 4.793 -15.984 -17.375 1 96.62 45 TRP B N 1
ATOM 1544 C CA . TRP B 1 45 ? 4.633 -16.719 -16.109 1 96.62 45 TRP B CA 1
ATOM 1545 C C . TRP B 1 45 ? 4.328 -15.758 -14.969 1 96.62 45 TRP B C 1
ATOM 1547 O O . TRP B 1 45 ? 4.898 -14.664 -14.891 1 96.62 45 TRP B O 1
ATOM 1557 N N . GLU B 1 46 ? 3.422 -16.188 -14.078 1 97.62 46 GLU B N 1
ATOM 1558 C CA . GLU B 1 46 ? 3.023 -15.258 -13.031 1 97.62 46 GLU B CA 1
ATOM 1559 C C . GLU B 1 46 ? 2.658 -15.992 -11.742 1 97.62 46 GLU B C 1
ATOM 1561 O O . GLU B 1 46 ? 2.273 -17.156 -11.781 1 97.62 46 GLU B O 1
ATOM 1566 N N . LEU B 1 47 ? 2.857 -15.328 -10.617 1 98.38 47 LEU B N 1
ATOM 1567 C CA . LEU B 1 47 ? 2.35 -15.773 -9.328 1 98.38 47 LEU B CA 1
ATOM 1568 C C . LEU B 1 47 ? 0.824 -15.758 -9.305 1 98.38 47 LEU B C 1
ATOM 1570 O O . LEU B 1 47 ? 0.201 -14.945 -9.992 1 98.38 47 LEU B O 1
ATOM 1574 N N . PRO B 1 48 ? 0.23 -16.75 -8.578 1 97.94 48 PRO B N 1
ATOM 1575 C CA . PRO B 1 48 ? -1.186 -16.484 -8.297 1 97.94 48 PRO B CA 1
ATOM 1576 C C . PRO B 1 48 ? -1.418 -15.148 -7.609 1 97.94 48 PRO B C 1
ATOM 1578 O O . PRO B 1 48 ? -0.542 -14.656 -6.895 1 97.94 48 PRO B O 1
ATOM 1581 N N . GLY B 1 49 ? -2.523 -14.578 -7.82 1 97.5 49 GLY B N 1
ATOM 1582 C CA . GLY B 1 49 ? -2.844 -13.273 -7.254 1 97.5 49 GLY B CA 1
ATOM 1583 C C . GLY B 1 49 ? -3.928 -12.539 -8.016 1 97.5 49 GLY B C 1
ATOM 1584 O O . GLY B 1 49 ? -4.5 -13.078 -8.969 1 97.5 49 GLY B O 1
ATOM 1585 N N . GLY B 1 50 ? -4.219 -11.344 -7.637 1 97.56 50 GLY B N 1
ATOM 1586 C CA . GLY B 1 50 ? -5.254 -10.523 -8.25 1 97.56 50 GLY B CA 1
ATOM 1587 C C . GLY B 1 50 ? -5.566 -9.273 -7.453 1 97.56 50 GLY B C 1
ATOM 1588 O O . GLY B 1 50 ? -4.789 -8.867 -6.586 1 97.56 50 GLY B O 1
ATOM 1589 N N . LYS B 1 51 ? -6.641 -8.68 -7.789 1 97.94 51 LYS B N 1
ATOM 1590 C CA . LYS B 1 51 ? -7.043 -7.422 -7.172 1 97.94 51 LYS B CA 1
ATOM 1591 C C . LYS B 1 51 ? -7.555 -7.637 -5.754 1 97.94 51 LYS B C 1
ATOM 1593 O O . LYS B 1 51 ? -8.148 -8.68 -5.453 1 97.94 51 LYS B O 1
ATOM 1598 N N . VAL B 1 52 ? -7.258 -6.668 -4.852 1 98.56 52 VAL B N 1
ATOM 1599 C CA . VAL B 1 52 ? -7.949 -6.605 -3.568 1 98.56 52 VAL B CA 1
ATOM 1600 C C . VAL B 1 52 ? -9.328 -5.977 -3.756 1 98.56 52 VAL B C 1
ATOM 1602 O O . VAL B 1 52 ? -9.445 -4.867 -4.277 1 98.56 52 VAL B O 1
ATOM 1605 N N . ASP B 1 53 ? -10.398 -6.695 -3.379 1 97.88 53 ASP B N 1
ATOM 1606 C CA . ASP B 1 53 ? -11.758 -6.191 -3.559 1 97.88 53 ASP B CA 1
ATOM 1607 C C . ASP B 1 53 ? -12.078 -5.109 -2.529 1 97.88 53 ASP B C 1
ATOM 1609 O O . ASP B 1 53 ? -11.664 -5.203 -1.373 1 97.88 53 ASP B O 1
ATOM 1613 N N . PRO B 1 54 ? -12.844 -4.156 -2.939 1 97.12 54 PRO B N 1
ATOM 1614 C CA . PRO B 1 54 ? -13.188 -3.07 -2.023 1 97.12 54 PRO B CA 1
ATOM 1615 C C . PRO B 1 54 ? -14.328 -3.439 -1.077 1 97.12 54 PRO B C 1
ATOM 1617 O O . PRO B 1 54 ? -15.32 -2.707 -0.979 1 97.12 54 PRO B O 1
ATOM 1620 N N . THR B 1 55 ? -14.211 -4.57 -0.391 1 96.69 55 THR B N 1
ATOM 1621 C CA . THR B 1 55 ? -15.211 -5.102 0.53 1 96.69 55 THR B CA 1
ATOM 1622 C C . THR B 1 55 ? -14.656 -5.16 1.951 1 96.69 55 THR B C 1
ATOM 1624 O O . THR B 1 55 ? -15.094 -5.984 2.76 1 96.69 55 THR B O 1
ATOM 1627 N N . TYR B 1 56 ? -13.625 -4.445 2.217 1 96.94 56 TYR B N 1
ATOM 1628 C CA . TYR B 1 56 ? -12.961 -4.355 3.512 1 96.94 56 TYR B CA 1
ATOM 1629 C C . TYR B 1 56 ? -12.211 -5.645 3.83 1 96.94 56 TYR B C 1
ATOM 1631 O O . TYR B 1 56 ? -11.938 -5.938 4.996 1 96.94 56 TYR B O 1
ATOM 1639 N N . GLU B 1 57 ? -11.953 -6.418 2.818 1 98.25 57 GLU B N 1
ATOM 1640 C CA . GLU B 1 57 ? -11.07 -7.551 3.076 1 98.25 57 GLU B CA 1
ATOM 1641 C C . GLU B 1 57 ? -9.641 -7.09 3.328 1 98.25 57 GLU B C 1
ATOM 1643 O O . GLU B 1 57 ? -9.188 -6.098 2.748 1 98.25 57 GLU B O 1
ATOM 1648 N N . SER B 1 58 ? -8.945 -7.785 4.16 1 98.31 58 SER B N 1
ATOM 1649 C CA . SER B 1 58 ? -7.52 -7.539 4.348 1 98.31 58 SER B CA 1
ATOM 1650 C C . SER B 1 58 ? -6.711 -8.039 3.154 1 98.31 58 SER B C 1
ATOM 1652 O O . SER B 1 58 ? -7.207 -8.82 2.342 1 98.31 58 SER B O 1
ATOM 1654 N N . VAL B 1 59 ? -5.504 -7.566 3.01 1 98.62 59 VAL B N 1
ATOM 1655 C CA . VAL B 1 59 ? -4.605 -8.047 1.97 1 98.62 59 VAL B CA 1
ATOM 1656 C C . VAL B 1 59 ? -4.418 -9.562 2.107 1 98.62 59 VAL B C 1
ATOM 1658 O O . VAL B 1 59 ? -4.426 -10.281 1.109 1 98.62 59 VAL B O 1
ATOM 1661 N N . ALA B 1 60 ? -4.266 -10.023 3.316 1 98.69 60 ALA B N 1
ATOM 1662 C CA . ALA B 1 60 ? -4.105 -11.453 3.564 1 98.69 60 ALA B CA 1
ATOM 1663 C C . ALA B 1 60 ? -5.344 -12.227 3.121 1 98.69 60 ALA B C 1
ATOM 1665 O O . ALA B 1 60 ? -5.234 -13.297 2.518 1 98.69 60 ALA B O 1
ATOM 1666 N N . ALA B 1 61 ? -6.5 -11.695 3.414 1 98.62 61 ALA B N 1
ATOM 1667 C CA . ALA B 1 61 ? -7.746 -12.328 2.99 1 98.62 61 ALA B CA 1
ATOM 1668 C C . ALA B 1 61 ? -7.848 -12.367 1.469 1 98.62 61 ALA B C 1
ATOM 1670 O O . ALA B 1 61 ? -8.281 -13.375 0.898 1 98.62 61 ALA B O 1
ATOM 1671 N N . ALA B 1 62 ? -7.496 -11.266 0.811 1 98.75 62 ALA B N 1
ATOM 1672 C CA . ALA B 1 62 ? -7.484 -11.234 -0.649 1 98.75 62 ALA B CA 1
ATOM 1673 C C . ALA B 1 62 ? -6.543 -12.297 -1.214 1 98.75 62 ALA B C 1
ATOM 1675 O O . ALA B 1 62 ? -6.891 -13 -2.168 1 98.75 62 ALA B O 1
ATOM 1676 N N . ALA B 1 63 ? -5.367 -12.438 -0.612 1 98.69 63 ALA B N 1
ATOM 1677 C CA . ALA B 1 63 ? -4.391 -13.438 -1.045 1 98.69 63 ALA B CA 1
ATOM 1678 C C . ALA B 1 63 ? -4.973 -14.844 -0.969 1 98.69 63 ALA B C 1
ATOM 1680 O O . ALA B 1 63 ? -4.902 -15.602 -1.937 1 98.69 63 ALA B O 1
ATOM 1681 N N . ALA B 1 64 ? -5.574 -15.125 0.173 1 98.31 64 ALA B N 1
ATOM 1682 C CA . ALA B 1 64 ? -6.168 -16.438 0.373 1 98.31 64 ALA B CA 1
ATOM 1683 C C . ALA B 1 64 ? -7.301 -16.688 -0.615 1 98.31 64 ALA B C 1
ATOM 1685 O O . ALA B 1 64 ? -7.414 -17.781 -1.179 1 98.31 64 ALA B O 1
ATOM 1686 N N . ARG B 1 65 ? -8.117 -15.719 -0.798 1 98.38 65 ARG B N 1
ATOM 1687 C CA . ARG B 1 65 ? -9.234 -15.844 -1.726 1 98.38 65 ARG B CA 1
ATOM 1688 C C . ARG B 1 65 ? -8.742 -16.078 -3.15 1 98.38 65 ARG B C 1
ATOM 1690 O O . ARG B 1 65 ? -9.195 -17 -3.824 1 98.38 65 ARG B O 1
ATOM 1697 N N . GLU B 1 66 ? -7.785 -15.219 -3.654 1 97.88 66 GLU B N 1
ATOM 1698 C CA . GLU B 1 66 ? -7.242 -15.352 -5.004 1 97.88 66 GLU B CA 1
ATOM 1699 C C . GLU B 1 66 ? -6.594 -16.719 -5.207 1 97.88 66 GLU B C 1
ATOM 1701 O O . GLU B 1 66 ? -6.715 -17.312 -6.281 1 97.88 66 GLU B O 1
ATOM 1706 N N . LEU B 1 67 ? -5.883 -17.188 -4.195 1 97.31 67 LEU B N 1
ATOM 1707 C CA . LEU B 1 67 ? -5.254 -18.5 -4.285 1 97.31 67 LEU B CA 1
ATOM 1708 C C . LEU B 1 67 ? -6.297 -19.594 -4.492 1 97.31 67 LEU B C 1
ATOM 1710 O O . LEU B 1 67 ? -6.137 -20.453 -5.359 1 97.31 67 LEU B O 1
ATOM 1714 N N . ARG B 1 68 ? -7.352 -19.531 -3.73 1 96.75 68 ARG B N 1
ATOM 1715 C CA . ARG B 1 68 ? -8.438 -20.5 -3.867 1 96.75 68 ARG B CA 1
ATOM 1716 C C . ARG B 1 68 ? -9.086 -20.391 -5.242 1 96.75 68 ARG B C 1
ATOM 1718 O O . ARG B 1 68 ? -9.297 -21.406 -5.914 1 96.75 68 ARG B O 1
ATOM 1725 N N . GLU B 1 69 ? -9.383 -19.234 -5.684 1 96.94 69 GLU B N 1
ATOM 1726 C CA . GLU B 1 69 ? -10.094 -19 -6.938 1 96.94 69 GLU B CA 1
ATOM 1727 C C . GLU B 1 69 ? -9.266 -19.453 -8.133 1 96.94 69 GLU B C 1
ATOM 1729 O O . GLU B 1 69 ? -9.812 -20.016 -9.094 1 96.94 69 GLU B O 1
ATOM 1734 N N . GLU B 1 70 ? -7.957 -19.234 -8.07 1 96.75 70 GLU B N 1
ATOM 1735 C CA . GLU B 1 70 ? -7.137 -19.453 -9.266 1 96.75 70 GLU B CA 1
ATOM 1736 C C . GLU B 1 70 ? -6.504 -20.828 -9.258 1 96.75 70 GLU B C 1
ATOM 1738 O O . GLU B 1 70 ? -6.16 -21.375 -10.312 1 96.75 70 GLU B O 1
ATOM 1743 N N . THR B 1 71 ? -6.27 -21.469 -8.055 1 96.25 71 THR B N 1
ATOM 1744 C CA . THR B 1 71 ? -5.465 -22.688 -7.988 1 96.25 71 THR B CA 1
ATOM 1745 C C . THR B 1 71 ? -6.215 -23.781 -7.258 1 96.25 71 THR B C 1
ATOM 1747 O O . THR B 1 71 ? -5.777 -24.938 -7.242 1 96.25 71 THR B O 1
ATOM 1750 N N . GLY B 1 72 ? -7.297 -23.438 -6.598 1 95.25 72 GLY B N 1
ATOM 1751 C CA . GLY B 1 72 ? -8.023 -24.406 -5.785 1 95.25 72 GLY B CA 1
ATOM 1752 C C . GLY B 1 72 ? -7.379 -24.656 -4.438 1 95.25 72 GLY B C 1
ATOM 1753 O O . GLY B 1 72 ? -7.922 -25.391 -3.609 1 95.25 72 GLY B O 1
ATOM 1754 N N . LEU B 1 73 ? -6.277 -24.031 -4.133 1 95.12 73 LEU B N 1
ATOM 1755 C CA . LEU B 1 73 ? -5.59 -24.219 -2.857 1 95.12 73 LEU B CA 1
ATOM 1756 C C . LEU B 1 73 ? -6.227 -23.359 -1.773 1 95.12 73 LEU B C 1
ATOM 1758 O O . LEU B 1 73 ? -6.379 -22.141 -1.945 1 95.12 73 LEU B O 1
ATOM 1762 N N . ALA B 1 74 ? -6.625 -24 -0.697 1 94.69 74 ALA B N 1
ATOM 1763 C CA . ALA B 1 74 ? -7.246 -23.297 0.426 1 94.69 74 ALA B CA 1
ATOM 1764 C C . ALA B 1 74 ? -6.258 -23.125 1.577 1 94.69 74 ALA B C 1
ATOM 1766 O O . ALA B 1 74 ? -5.652 -24.094 2.035 1 94.69 74 ALA B O 1
ATOM 1767 N N . VAL B 1 75 ? -6.066 -21.891 1.944 1 95.75 75 VAL B N 1
ATOM 1768 C CA . VAL B 1 75 ? -5.219 -21.594 3.092 1 95.75 75 VAL B CA 1
ATOM 1769 C C . VAL B 1 75 ? -5.941 -20.609 4.02 1 95.75 75 VAL B C 1
ATOM 1771 O O . VAL B 1 75 ? -6.762 -19.812 3.572 1 95.75 75 VAL B O 1
ATOM 1774 N N . ASP B 1 76 ? -5.664 -20.734 5.328 1 96.19 76 ASP B N 1
ATOM 1775 C CA . ASP B 1 76 ? -6.191 -19.766 6.289 1 96.19 76 ASP B CA 1
ATOM 1776 C C . ASP B 1 76 ? -5.516 -18.406 6.133 1 96.19 76 ASP B C 1
ATOM 1778 O O . ASP B 1 76 ? -4.309 -18.344 5.879 1 96.19 76 ASP B O 1
ATOM 1782 N N . GLU B 1 77 ? -6.27 -17.391 6.285 1 96.44 77 GLU B N 1
ATOM 1783 C CA . GLU B 1 77 ? -5.738 -16.031 6.223 1 96.44 77 GLU B CA 1
ATOM 1784 C C . GLU B 1 77 ? -4.551 -15.859 7.164 1 96.44 77 GLU B C 1
ATOM 1786 O O . GLU B 1 77 ? -3.598 -15.148 6.844 1 96.44 77 GLU B O 1
ATOM 1791 N N . SER B 1 78 ? -4.59 -16.516 8.297 1 96.06 78 SER B N 1
ATOM 1792 C CA . SER B 1 78 ? -3.547 -16.391 9.305 1 96.06 78 SER B CA 1
ATOM 1793 C C . SER B 1 78 ? -2.236 -17.016 8.828 1 96.06 78 SER B C 1
ATOM 1795 O O . SER B 1 78 ? -1.175 -16.75 9.398 1 96.06 78 SER B O 1
ATOM 1797 N N . ALA B 1 79 ? -2.287 -17.844 7.766 1 96 79 ALA B N 1
ATOM 1798 C CA . ALA B 1 79 ? -1.096 -18.5 7.223 1 96 79 ALA B CA 1
ATOM 1799 C C . ALA B 1 79 ? -0.44 -17.625 6.152 1 96 79 ALA B C 1
ATOM 1801 O O . ALA B 1 79 ? 0.643 -17.953 5.66 1 96 79 ALA B O 1
ATOM 1802 N N . VAL B 1 80 ? -1.096 -16.547 5.848 1 97.88 80 VAL B N 1
ATOM 1803 C CA . VAL B 1 80 ? -0.58 -15.648 4.816 1 97.88 80 VAL B CA 1
ATOM 1804 C C . VAL B 1 80 ? 0.332 -14.602 5.449 1 97.88 80 VAL B C 1
ATOM 1806 O O . VAL B 1 80 ? -0.088 -13.867 6.344 1 97.88 80 VAL B O 1
ATOM 1809 N N . ASP B 1 81 ? 1.557 -14.57 5.012 1 97.94 81 ASP B N 1
ATOM 1810 C CA . ASP B 1 81 ? 2.523 -13.578 5.461 1 97.94 81 ASP B CA 1
ATOM 1811 C C . ASP B 1 81 ? 2.686 -12.461 4.43 1 97.94 81 ASP B C 1
ATOM 1813 O O . ASP B 1 81 ? 3.348 -12.648 3.406 1 97.94 81 ASP B O 1
ATOM 1817 N N . VAL B 1 82 ? 2.027 -11.328 4.637 1 98.69 82 VAL B N 1
ATOM 1818 C CA . VAL B 1 82 ? 2.246 -10.172 3.779 1 98.69 82 VAL B CA 1
ATOM 1819 C C . VAL B 1 82 ? 3.568 -9.5 4.148 1 98.69 82 VAL B C 1
ATOM 1821 O O . VAL B 1 82 ? 3.697 -8.922 5.227 1 98.69 82 VAL B O 1
ATOM 1824 N N . PHE B 1 83 ? 4.57 -9.492 3.184 1 98.31 83 PHE B N 1
ATOM 1825 C CA . PHE B 1 83 ? 5.906 -9.172 3.672 1 98.31 83 PHE B CA 1
ATOM 1826 C C . PHE B 1 83 ? 6.453 -7.93 2.98 1 98.31 83 PHE B C 1
ATOM 1828 O O . PHE B 1 83 ? 7.484 -7.391 3.385 1 98.31 83 PHE B O 1
ATOM 1835 N N . ALA B 1 84 ? 5.754 -7.449 1.973 1 98.56 84 ALA B N 1
ATOM 1836 C CA . ALA B 1 84 ? 6.27 -6.258 1.306 1 98.56 84 ALA B CA 1
ATOM 1837 C C . ALA B 1 84 ? 5.184 -5.582 0.477 1 98.56 84 ALA B C 1
ATOM 1839 O O . ALA B 1 84 ? 4.164 -6.195 0.154 1 98.56 84 ALA B O 1
ATOM 1840 N N . LEU B 1 85 ? 5.34 -4.355 0.28 1 98.75 85 LEU B N 1
ATOM 1841 C CA . LEU B 1 85 ? 4.637 -3.529 -0.696 1 98.75 85 LEU B CA 1
ATOM 1842 C C . LEU B 1 85 ? 5.57 -3.123 -1.832 1 98.75 85 LEU B C 1
ATOM 1844 O O . LEU B 1 85 ? 6.652 -2.586 -1.59 1 98.75 85 LEU B O 1
ATOM 1848 N N . VAL B 1 86 ? 5.215 -3.469 -3.043 1 98.69 86 VAL B N 1
ATOM 1849 C CA . VAL B 1 86 ? 5.941 -3.062 -4.242 1 98.69 86 VAL B CA 1
ATOM 1850 C C . VAL B 1 86 ? 5.133 -2.021 -5.012 1 98.69 86 VAL B C 1
ATOM 1852 O O . VAL B 1 86 ? 3.969 -2.254 -5.344 1 98.69 86 VAL B O 1
ATOM 1855 N N . HIS B 1 87 ? 5.727 -0.916 -5.227 1 98.69 87 HIS B N 1
ATOM 1856 C CA . HIS B 1 87 ? 5.047 0.242 -5.797 1 98.69 87 HIS B CA 1
ATOM 1857 C C . HIS B 1 87 ? 5.73 0.703 -7.078 1 98.69 87 HIS B C 1
ATOM 1859 O O . HIS B 1 87 ? 6.898 1.093 -7.059 1 98.69 87 HIS B O 1
ATOM 1865 N N . ASP B 1 88 ? 4.992 0.621 -8.219 1 98 88 ASP B N 1
ATOM 1866 C CA . ASP B 1 88 ? 5.477 1.192 -9.469 1 98 88 ASP B CA 1
ATOM 1867 C C . ASP B 1 88 ? 4.375 1.98 -10.18 1 98 88 ASP B C 1
ATOM 1869 O O . ASP B 1 88 ? 3.381 2.359 -9.555 1 98 88 ASP B O 1
ATOM 1873 N N . VAL B 1 89 ? 4.711 2.473 -11.367 1 97.69 89 VAL B N 1
ATOM 1874 C CA . VAL B 1 89 ? 3.764 3.25 -12.164 1 97.69 89 VAL B CA 1
ATOM 1875 C C . VAL B 1 89 ? 3.676 2.676 -13.57 1 97.69 89 VAL B C 1
ATOM 1877 O O . VAL B 1 89 ? 4.699 2.352 -14.18 1 97.69 89 VAL B O 1
ATOM 1880 N N . ILE B 1 90 ? 2.52 2.498 -13.992 1 95.56 90 ILE B N 1
ATOM 1881 C CA . ILE B 1 90 ? 2.305 2.086 -15.375 1 95.56 90 ILE B CA 1
ATOM 1882 C C . ILE B 1 90 ? 1.101 2.826 -15.953 1 95.56 90 ILE B C 1
ATOM 1884 O O . ILE B 1 90 ? 0.033 2.865 -15.336 1 95.56 90 ILE B O 1
ATOM 1888 N N . GLY B 1 91 ? 1.329 3.533 -17.109 1 94.25 91 GLY B N 1
ATOM 1889 C CA . GLY B 1 91 ? 0.247 4.242 -17.781 1 94.25 91 GLY B CA 1
ATOM 1890 C C . GLY B 1 91 ? -0.362 5.34 -16.922 1 94.25 91 GLY B C 1
ATOM 1891 O O . GLY B 1 91 ? -1.579 5.535 -16.938 1 94.25 91 GLY B O 1
ATOM 1892 N N . GLY B 1 92 ? 0.371 5.926 -16.062 1 95.19 92 GLY B N 1
ATOM 1893 C CA . GLY B 1 92 ? -0.107 7.023 -15.234 1 95.19 92 GLY B CA 1
ATOM 1894 C C . GLY B 1 92 ? -0.89 6.559 -14.023 1 95.19 92 GLY B C 1
ATOM 1895 O O . GLY B 1 92 ? -1.611 7.344 -13.406 1 95.19 92 GLY B O 1
ATOM 1896 N N . ILE B 1 93 ? -0.788 5.293 -13.734 1 96.88 93 ILE B N 1
ATOM 1897 C CA . ILE B 1 93 ? -1.479 4.699 -12.594 1 96.88 93 ILE B CA 1
ATOM 1898 C C . ILE B 1 93 ? -0.458 4.176 -11.586 1 96.88 93 ILE B C 1
ATOM 1900 O O . ILE B 1 93 ? 0.484 3.471 -11.953 1 96.88 93 ILE B O 1
ATOM 1904 N N . ASN B 1 94 ? -0.586 4.629 -10.328 1 98.44 94 ASN B N 1
ATOM 1905 C CA . ASN B 1 94 ? 0.18 3.951 -9.289 1 98.44 94 ASN B CA 1
ATOM 1906 C C . ASN B 1 94 ? -0.253 2.496 -9.133 1 98.44 94 ASN B C 1
ATOM 1908 O O . ASN B 1 94 ? -1.438 2.213 -8.945 1 98.44 94 ASN B O 1
ATOM 1912 N N . ARG B 1 95 ? 0.674 1.618 -9.297 1 98.25 95 ARG B N 1
ATOM 1913 C CA . ARG B 1 95 ? 0.371 0.206 -9.086 1 98.25 95 ARG B CA 1
ATOM 1914 C C . ARG B 1 95 ? 1.016 -0.308 -7.805 1 98.25 95 ARG B C 1
ATOM 1916 O O . ARG B 1 95 ? 2.238 -0.275 -7.66 1 98.25 95 ARG B O 1
A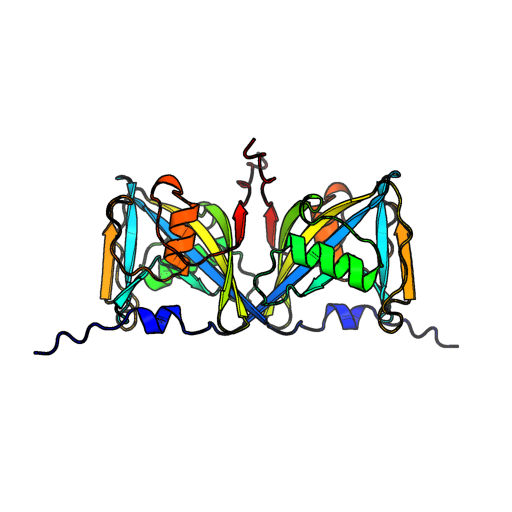TOM 1923 N N . ILE B 1 96 ? 0.161 -0.701 -6.859 1 98.75 96 ILE B N 1
ATOM 1924 C CA . ILE B 1 96 ? 0.601 -1.293 -5.602 1 98.75 96 ILE B CA 1
ATOM 1925 C C . ILE B 1 96 ? 0.408 -2.807 -5.648 1 98.75 96 ILE B C 1
ATOM 1927 O O . ILE B 1 96 ? -0.724 -3.293 -5.699 1 98.75 96 ILE B O 1
ATOM 1931 N N . SER B 1 97 ? 1.506 -3.529 -5.676 1 98.69 97 SER B N 1
ATOM 1932 C CA . SER B 1 97 ? 1.497 -4.984 -5.578 1 98.69 97 SER B CA 1
ATOM 1933 C C . SER B 1 97 ? 1.955 -5.445 -4.199 1 98.69 97 SER B C 1
ATOM 1935 O O . SER B 1 97 ? 3.135 -5.336 -3.859 1 98.69 97 SER B O 1
ATOM 1937 N N . MET B 1 98 ? 1 -5.902 -3.402 1 98.88 98 MET B N 1
ATOM 1938 C CA . MET B 1 98 ? 1.351 -6.492 -2.113 1 98.88 98 MET B CA 1
ATOM 1939 C C . MET B 1 98 ? 1.935 -7.891 -2.297 1 98.88 98 MET B C 1
ATOM 1941 O O . MET B 1 98 ? 1.448 -8.672 -3.117 1 98.88 98 MET B O 1
ATOM 1945 N N . ALA B 1 99 ? 3.004 -8.141 -1.596 1 98.94 99 ALA B N 1
ATOM 1946 C CA . ALA B 1 99 ? 3.707 -9.422 -1.682 1 98.94 99 ALA B CA 1
ATOM 1947 C C . ALA B 1 99 ? 3.346 -10.32 -0.505 1 98.94 99 ALA B C 1
ATOM 1949 O O . ALA B 1 99 ? 3.57 -9.961 0.653 1 98.94 99 ALA B O 1
ATOM 1950 N N . ALA B 1 100 ? 2.83 -11.438 -0.778 1 98.81 100 ALA B N 1
ATOM 1951 C CA . ALA B 1 100 ? 2.443 -12.398 0.25 1 98.81 100 ALA B CA 1
ATOM 1952 C C . ALA B 1 100 ? 3.189 -13.719 0.075 1 98.81 100 ALA B C 1
ATOM 1954 O O . ALA B 1 100 ? 3.545 -14.094 -1.045 1 98.81 100 ALA B O 1
ATOM 1955 N N . LEU B 1 101 ? 3.416 -14.391 1.158 1 98.56 101 LEU B N 1
ATOM 1956 C CA . LEU B 1 101 ? 4.074 -15.695 1.184 1 98.56 101 LEU B CA 1
ATOM 1957 C C . LEU B 1 101 ? 3.238 -16.719 1.955 1 98.56 101 LEU B C 1
ATOM 1959 O O . LEU B 1 101 ? 2.764 -16.422 3.057 1 98.56 101 LEU B O 1
ATOM 1963 N N . VAL B 1 102 ? 3.006 -17.812 1.354 1 97.81 102 VAL B N 1
ATOM 1964 C CA . VAL B 1 102 ? 2.348 -18.953 1.974 1 97.81 102 VAL B CA 1
ATOM 1965 C C . VAL B 1 102 ? 3.23 -20.203 1.839 1 97.81 102 VAL B C 1
ATOM 1967 O O . VAL B 1 102 ? 3.748 -20.484 0.757 1 97.81 102 VAL B O 1
ATOM 1970 N N . ARG B 1 103 ? 3.387 -20.891 2.881 1 96.75 103 ARG B N 1
ATOM 1971 C CA . ARG B 1 103 ? 4.113 -22.156 2.861 1 96.75 103 ARG B CA 1
ATOM 1972 C C . ARG B 1 103 ? 3.16 -23.344 3.025 1 96.75 103 ARG B C 1
ATOM 1974 O O . ARG B 1 103 ? 2.387 -23.391 3.984 1 96.75 103 ARG B O 1
ATOM 1981 N N . LEU B 1 104 ? 3.264 -24.188 2.008 1 91.69 104 LEU B N 1
ATOM 1982 C CA . LEU B 1 104 ? 2.428 -25.375 2.031 1 91.69 104 LEU B CA 1
ATOM 1983 C C . LEU B 1 104 ? 3.281 -26.641 2.119 1 91.69 104 LEU B C 1
ATOM 1985 O O . LEU B 1 104 ? 4.395 -26.672 1.594 1 91.69 104 LEU B O 1
ATOM 1989 N N . GLY B 1 105 ? 2.904 -27.531 3.023 1 80.12 105 GLY B N 1
ATOM 1990 C CA . GLY B 1 105 ? 3.582 -28.812 2.988 1 80.12 105 GLY B CA 1
ATOM 1991 C C . GLY B 1 105 ? 3.426 -29.547 1.663 1 80.12 105 GLY B C 1
ATOM 1992 O O . GLY B 1 105 ? 4.402 -30.047 1.105 1 80.12 105 GLY B O 1
ATOM 1993 N N . SER B 1 106 ? 2.223 -29.719 1.208 1 75.31 106 SER B N 1
ATOM 1994 C CA . SER B 1 106 ? 1.852 -30.312 -0.071 1 75.31 106 SER B CA 1
ATOM 1995 C C . SER B 1 106 ? 0.617 -29.641 -0.659 1 75.31 106 SER B C 1
ATOM 1997 O O . SER B 1 106 ? -0.085 -28.906 0.038 1 75.31 106 SER B O 1
ATOM 1999 N N . GLY B 1 107 ? 0.521 -29.594 -1.902 1 79.88 107 GLY B N 1
ATOM 2000 C CA . GLY B 1 107 ? -0.68 -29.109 -2.57 1 79.88 107 GLY B CA 1
ATOM 2001 C C . GLY B 1 107 ? -0.744 -29.5 -4.035 1 79.88 107 GLY B C 1
ATOM 2002 O O . GLY B 1 107 ? 0.288 -29.75 -4.66 1 79.88 107 GLY B O 1
ATOM 2003 N N . ASP B 1 108 ? -1.98 -29.734 -4.48 1 88.25 108 ASP B N 1
ATOM 2004 C CA . ASP B 1 108 ? -2.227 -30.031 -5.887 1 88.25 108 ASP B CA 1
ATOM 2005 C C . ASP B 1 108 ? -3.004 -28.906 -6.559 1 88.25 108 ASP B C 1
ATOM 2007 O O . ASP B 1 108 ? -4.234 -28.922 -6.578 1 88.25 108 ASP B O 1
ATOM 2011 N N . PRO B 1 109 ? -2.205 -27.953 -7.059 1 91.44 109 PRO B N 1
ATOM 2012 C CA . PRO B 1 109 ? -2.926 -26.859 -7.707 1 91.44 109 PRO B CA 1
ATOM 2013 C C . PRO B 1 109 ? -3.697 -27.312 -8.945 1 91.44 109 PRO B C 1
ATOM 2015 O O . PRO B 1 109 ? -3.248 -28.219 -9.664 1 91.44 109 PRO B O 1
ATOM 2018 N N . GLU B 1 110 ? -4.84 -26.719 -9.133 1 90.75 110 GLU B N 1
ATOM 2019 C CA . GLU B 1 110 ? -5.668 -26.953 -10.312 1 90.75 110 GLU B CA 1
ATOM 2020 C C . GLU B 1 110 ? -5.844 -25.672 -11.117 1 90.75 110 GLU B C 1
ATOM 2022 O O . GLU B 1 110 ? -5.867 -24.578 -10.555 1 90.75 110 GLU B O 1
ATOM 2027 N N . VAL B 1 111 ? -5.922 -25.828 -12.422 1 89.94 111 VAL B N 1
ATOM 2028 C CA . VAL B 1 111 ? -6.289 -24.703 -13.266 1 89.94 111 VAL B CA 1
ATOM 2029 C C . VAL B 1 111 ? -7.793 -24.438 -13.156 1 89.94 111 VAL B C 1
ATOM 2031 O O . VAL B 1 111 ? -8.594 -25.156 -13.758 1 89.94 111 VAL B O 1
ATOM 2034 N N . THR B 1 112 ? -8.094 -23.422 -12.484 1 88.5 112 THR B N 1
ATOM 2035 C CA . THR B 1 112 ? -9.508 -23.141 -12.266 1 88.5 112 THR B CA 1
ATOM 2036 C C . THR B 1 112 ? -10.016 -22.094 -13.25 1 88.5 112 THR B C 1
ATOM 2038 O O . THR B 1 112 ? -11.227 -21.938 -13.438 1 88.5 112 THR B O 1
ATOM 2041 N N . GLU B 1 113 ? -9.047 -21.344 -13.852 1 88.94 113 GLU B N 1
ATOM 2042 C CA . GLU B 1 113 ? -9.367 -20.359 -14.891 1 88.94 113 GLU B CA 1
ATOM 2043 C C . GLU B 1 113 ? -8.625 -20.672 -16.188 1 88.94 113 GLU B C 1
ATOM 2045 O O . GLU B 1 113 ? -7.738 -19.922 -16.594 1 88.94 113 GLU B O 1
ATOM 2050 N N . PRO B 1 114 ? -9.086 -21.625 -16.969 1 88.19 114 PRO B N 1
ATOM 2051 C CA . PRO B 1 114 ? -8.359 -22.094 -18.141 1 88.19 114 PRO B CA 1
ATOM 2052 C C . PRO B 1 114 ? -8.32 -21.062 -19.266 1 88.19 114 PRO B C 1
ATOM 2054 O O . PRO B 1 114 ? -7.473 -21.141 -20.156 1 88.19 114 PRO B O 1
ATOM 2057 N N . HIS B 1 115 ? -9.211 -20.109 -19.156 1 89.06 115 HIS B N 1
ATOM 2058 C CA . HIS B 1 115 ? -9.211 -19.062 -20.188 1 89.06 115 HIS B CA 1
ATOM 2059 C C . HIS B 1 115 ? -8.086 -18.062 -19.953 1 89.06 115 HIS B C 1
ATOM 2061 O O . HIS B 1 115 ? -7.746 -17.281 -20.844 1 89.06 115 HIS B O 1
ATOM 2067 N N . LEU B 1 116 ? -7.469 -18.094 -18.766 1 87.81 116 LEU B N 1
ATOM 2068 C CA . LEU B 1 116 ? -6.398 -17.156 -18.453 1 87.81 116 LEU B CA 1
ATOM 2069 C C . LEU B 1 116 ? -5.066 -17.891 -18.297 1 87.81 116 LEU B C 1
ATOM 2071 O O . LEU B 1 116 ? -4.031 -17.406 -18.766 1 87.81 116 LEU B O 1
ATOM 2075 N N . ILE B 1 117 ? -5.137 -19 -17.641 1 90.25 117 ILE B N 1
ATOM 2076 C CA . ILE B 1 117 ? -3.941 -19.75 -17.266 1 90.25 117 ILE B CA 1
ATOM 2077 C C . ILE B 1 117 ? -3.982 -21.141 -17.875 1 90.25 117 ILE B C 1
ATOM 2079 O O . ILE B 1 117 ? -5.008 -21.828 -17.797 1 90.25 117 ILE B O 1
ATOM 2083 N N . SER B 1 118 ? -2.83 -21.547 -18.484 1 91 118 SER B N 1
ATOM 2084 C CA . SER B 1 118 ? -2.793 -22.844 -19.156 1 91 118 SER B CA 1
ATOM 2085 C C . SER B 1 118 ? -2.27 -23.922 -18.219 1 91 118 SER B C 1
ATOM 2087 O O . SER B 1 118 ? -2.629 -25.094 -18.359 1 91 118 SER B O 1
ATOM 2089 N N . ALA B 1 119 ? -1.462 -23.5 -17.312 1 93 119 ALA B N 1
ATOM 2090 C CA . ALA B 1 119 ? -0.871 -24.484 -16.422 1 93 119 ALA B CA 1
ATOM 2091 C C . ALA B 1 119 ? -0.29 -23.828 -15.18 1 93 119 ALA B C 1
ATOM 2093 O O . ALA B 1 119 ? 0.091 -22.656 -15.211 1 93 119 ALA B O 1
ATOM 2094 N N . TRP B 1 120 ? -0.331 -24.641 -14.102 1 95.69 120 TRP B N 1
ATOM 2095 C CA . TRP B 1 120 ? 0.449 -24.328 -12.906 1 95.69 120 TRP B CA 1
ATOM 2096 C C . TRP B 1 120 ? 1.674 -25.234 -12.805 1 95.69 120 TRP B C 1
ATOM 2098 O O . TRP B 1 120 ? 1.593 -26.422 -13.07 1 95.69 120 TRP B O 1
ATOM 2108 N N . ARG B 1 121 ? 2.791 -24.625 -12.391 1 95.12 121 ARG B N 1
ATOM 2109 C CA . ARG B 1 121 ? 4.031 -25.391 -12.305 1 95.12 121 ARG B CA 1
ATOM 2110 C C . ARG B 1 121 ? 4.797 -25.047 -11.031 1 95.12 121 ARG B C 1
ATOM 2112 O O . ARG B 1 121 ? 4.977 -23.875 -10.711 1 95.12 121 ARG B O 1
ATOM 2119 N N . TRP B 1 122 ? 5.145 -26.109 -10.336 1 96.75 122 TRP B N 1
ATOM 2120 C CA . TRP B 1 122 ? 6.121 -25.938 -9.266 1 96.75 122 TRP B CA 1
ATOM 2121 C C . TRP B 1 122 ? 7.523 -25.734 -9.836 1 96.75 122 TRP B C 1
ATOM 2123 O O . TRP B 1 122 ? 8.008 -26.562 -10.609 1 96.75 122 TRP B O 1
ATOM 2133 N N . THR B 1 123 ? 8.148 -24.625 -9.445 1 97.38 123 THR B N 1
ATOM 2134 C CA . THR B 1 123 ? 9.43 -24.266 -10.039 1 97.38 123 THR B CA 1
ATOM 2135 C C . THR B 1 123 ? 10.438 -23.891 -8.953 1 97.38 123 THR B C 1
ATOM 2137 O O . THR B 1 123 ? 10.109 -23.188 -8 1 97.38 123 THR B O 1
ATOM 2140 N N . ALA B 1 124 ? 11.672 -24.406 -9.133 1 98 124 ALA B N 1
ATOM 2141 C CA . ALA B 1 124 ? 12.742 -23.969 -8.234 1 98 124 ALA B CA 1
ATOM 2142 C C . ALA B 1 124 ? 13.039 -22.484 -8.414 1 98 124 ALA B C 1
ATOM 2144 O O . ALA B 1 124 ? 13.109 -22 -9.547 1 98 124 ALA B O 1
ATOM 2145 N N . PRO B 1 125 ? 13.195 -21.734 -7.258 1 97.88 125 PRO B N 1
ATOM 2146 C CA . PRO B 1 125 ? 13.461 -20.312 -7.367 1 97.88 125 PRO B CA 1
ATOM 2147 C C . PRO B 1 125 ? 14.664 -20 -8.25 1 97.88 125 PRO B C 1
ATOM 2149 O O . PRO B 1 125 ? 14.703 -18.938 -8.906 1 97.88 125 PRO B O 1
ATOM 2152 N N . GLU B 1 126 ? 15.609 -20.891 -8.375 1 97.62 126 GLU B N 1
ATOM 2153 C CA . GLU B 1 126 ? 16.828 -20.688 -9.141 1 97.62 126 GLU B CA 1
ATOM 2154 C C . GLU B 1 126 ? 16.609 -20.984 -10.625 1 97.62 126 GLU B C 1
ATOM 2156 O O . GLU B 1 126 ? 17.484 -20.703 -11.453 1 97.62 126 GLU B O 1
ATOM 2161 N N . GLU B 1 127 ? 15.484 -21.5 -10.961 1 97.56 127 GLU B N 1
ATOM 2162 C CA . GLU B 1 127 ? 15.195 -21.922 -12.336 1 97.56 127 GLU B CA 1
ATOM 2163 C C . GLU B 1 127 ? 13.906 -21.297 -12.844 1 97.56 127 GLU B C 1
ATOM 2165 O O . GLU B 1 127 ? 13.125 -21.938 -13.547 1 97.56 127 GLU B O 1
ATOM 2170 N N . LEU B 1 128 ? 13.68 -20.125 -12.445 1 97.62 128 LEU B N 1
ATOM 2171 C CA . LEU B 1 128 ? 12.438 -19.453 -12.828 1 97.62 128 LEU B CA 1
ATOM 2172 C C . LEU B 1 128 ? 12.367 -19.25 -14.336 1 97.62 128 LEU B C 1
ATOM 2174 O O . LEU B 1 128 ? 13.352 -18.844 -14.961 1 97.62 128 LEU B O 1
ATOM 2178 N N . PRO B 1 129 ? 11.258 -19.562 -14.891 1 95.56 129 PRO B N 1
ATOM 2179 C CA . PRO B 1 129 ? 11.086 -19.359 -16.328 1 95.56 129 PRO B CA 1
ATOM 2180 C C . PRO B 1 129 ? 10.922 -17.891 -16.688 1 95.56 129 PRO B C 1
ATOM 2182 O O . PRO B 1 129 ? 10.688 -17.047 -15.82 1 95.56 129 PRO B O 1
ATOM 2185 N N . THR B 1 130 ? 11.141 -17.562 -18 1 93.31 130 THR B N 1
ATOM 2186 C CA . THR B 1 130 ? 10.914 -16.234 -18.562 1 93.31 130 THR B CA 1
ATOM 2187 C C . THR B 1 130 ? 10.031 -16.312 -19.797 1 93.31 130 THR B C 1
ATOM 2189 O O . THR B 1 130 ? 9.969 -17.359 -20.453 1 93.31 130 THR B O 1
ATOM 2192 N N . PRO B 1 131 ? 9.258 -15.211 -20.109 1 95.38 131 PRO B N 1
ATOM 2193 C CA . PRO B 1 131 ? 9.188 -13.945 -19.375 1 95.38 131 PRO B CA 1
ATOM 2194 C C . PRO B 1 131 ? 8.227 -14.008 -18.188 1 95.38 131 PRO B C 1
ATOM 2196 O O . PRO B 1 131 ? 7.215 -14.711 -18.234 1 95.38 131 PRO B O 1
ATOM 2199 N N . LEU B 1 132 ? 8.539 -13.289 -17.125 1 96.81 132 LEU B N 1
ATOM 2200 C CA . LEU B 1 132 ? 7.66 -13.141 -15.969 1 96.81 132 LEU B CA 1
ATOM 2201 C C . LEU B 1 132 ? 6.773 -11.914 -16.109 1 96.81 132 LEU B C 1
ATOM 2203 O O . LEU B 1 132 ? 7.184 -10.914 -16.719 1 96.81 132 LEU B O 1
ATOM 2207 N N . PHE B 1 133 ? 5.496 -12.055 -15.648 1 96.75 133 PHE B N 1
ATOM 2208 C CA . PHE B 1 133 ? 4.695 -10.859 -15.43 1 96.75 133 PHE B CA 1
ATOM 2209 C C . PHE B 1 133 ? 5.406 -9.898 -14.484 1 96.75 133 PHE B C 1
ATOM 2211 O O . PHE B 1 133 ? 5.902 -10.305 -13.43 1 96.75 133 PHE B O 1
ATOM 2218 N N . ASP B 1 134 ? 5.504 -8.641 -14.797 1 97.06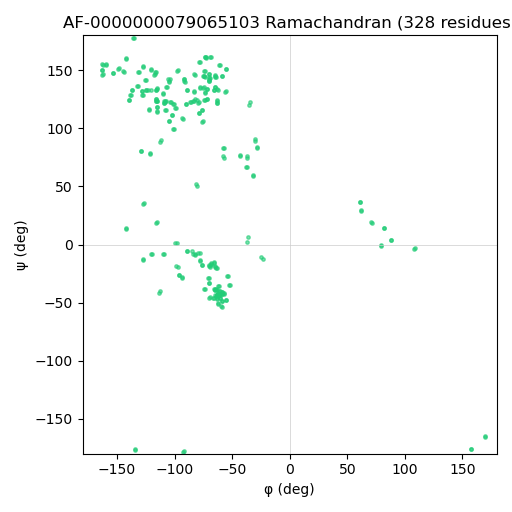 134 ASP B N 1
ATOM 2219 C CA . ASP B 1 134 ? 6.367 -7.672 -14.133 1 97.06 134 ASP B CA 1
ATOM 2220 C C . ASP B 1 134 ? 6.094 -7.637 -12.625 1 97.06 134 ASP B C 1
ATOM 2222 O O . ASP B 1 134 ? 7.02 -7.723 -11.82 1 97.06 134 ASP B O 1
ATOM 2226 N N . PRO B 1 135 ? 4.867 -7.562 -12.18 1 98 135 PRO B N 1
ATOM 2227 C CA . PRO B 1 135 ? 4.625 -7.555 -10.734 1 98 135 PRO B CA 1
ATOM 2228 C C . PRO B 1 135 ? 5.102 -8.836 -10.047 1 98 135 PRO B C 1
ATOM 2230 O O . PRO B 1 135 ? 5.598 -8.789 -8.922 1 98 135 PRO B O 1
ATOM 2233 N N . SER B 1 136 ? 4.961 -9.953 -10.727 1 98.5 136 SER B N 1
ATOM 2234 C CA . SER B 1 136 ? 5.453 -11.211 -10.172 1 98.5 136 SER B CA 1
ATOM 2235 C C . SER B 1 136 ? 6.969 -11.195 -10.023 1 98.5 136 SER B C 1
ATOM 2237 O O . SER B 1 136 ? 7.504 -11.609 -8.992 1 98.5 136 SER B O 1
ATOM 2239 N N . ALA B 1 137 ? 7.613 -10.672 -11.094 1 98.5 137 ALA B N 1
ATOM 2240 C CA . ALA B 1 137 ? 9.07 -10.578 -11.055 1 98.5 137 ALA B CA 1
ATOM 2241 C C . ALA B 1 137 ? 9.531 -9.68 -9.914 1 98.5 137 ALA B C 1
ATOM 2243 O O . ALA B 1 137 ? 10.492 -10 -9.211 1 98.5 137 ALA B O 1
ATOM 2244 N N . GLN B 1 138 ? 8.883 -8.578 -9.727 1 98.62 138 GLN B N 1
ATOM 2245 C CA . GLN B 1 138 ? 9.211 -7.629 -8.672 1 98.62 138 GLN B CA 1
ATOM 2246 C C . GLN B 1 138 ? 9.039 -8.25 -7.293 1 98.62 138 GLN B C 1
ATOM 2248 O O . GLN B 1 138 ? 9.898 -8.086 -6.422 1 98.62 138 GLN B O 1
ATOM 2253 N N . ILE B 1 139 ? 7.961 -8.977 -7.105 1 98.81 139 ILE B N 1
ATOM 2254 C CA . ILE B 1 139 ? 7.68 -9.625 -5.828 1 98.81 139 ILE B CA 1
ATOM 2255 C C . ILE B 1 139 ? 8.719 -10.711 -5.559 1 98.81 139 ILE B C 1
ATOM 2257 O O . ILE B 1 139 ? 9.25 -10.805 -4.453 1 98.81 139 ILE B O 1
ATOM 2261 N N . LEU B 1 140 ? 8.992 -11.516 -6.543 1 98.75 140 LEU B N 1
ATOM 2262 C CA . LEU B 1 140 ? 9.992 -12.57 -6.391 1 98.75 140 LEU B CA 1
ATOM 2263 C C . LEU B 1 140 ? 11.359 -11.984 -6.078 1 98.75 140 LEU B C 1
ATOM 2265 O O . LEU B 1 140 ? 12.102 -12.531 -5.258 1 98.75 140 LEU B O 1
ATOM 2269 N N . ALA B 1 141 ? 11.711 -10.875 -6.73 1 98.56 141 ALA B N 1
ATOM 2270 C CA . ALA B 1 141 ? 12.984 -10.203 -6.473 1 98.56 141 ALA B CA 1
ATOM 2271 C C . ALA B 1 141 ? 13.047 -9.672 -5.043 1 98.56 141 ALA B C 1
ATOM 2273 O O . ALA B 1 141 ? 14.109 -9.688 -4.418 1 98.56 141 ALA B O 1
ATOM 2274 N N . ALA B 1 142 ? 11.953 -9.18 -4.566 1 98.31 142 ALA B N 1
ATOM 2275 C CA . ALA B 1 142 ? 11.898 -8.711 -3.184 1 98.31 142 ALA B CA 1
ATOM 2276 C C . ALA B 1 142 ? 12.086 -9.867 -2.207 1 98.31 142 ALA B C 1
ATOM 2278 O O . ALA B 1 142 ? 12.719 -9.703 -1.159 1 98.31 142 ALA B O 1
ATOM 2279 N N . TRP B 1 143 ? 11.523 -11 -2.477 1 98.44 143 TRP B N 1
ATOM 2280 C CA . TRP B 1 143 ? 11.57 -12.188 -1.632 1 98.44 143 TRP B CA 1
ATOM 2281 C C . TRP B 1 143 ? 12.977 -12.789 -1.608 1 98.44 143 TRP B C 1
ATOM 2283 O O . TRP B 1 143 ? 13.492 -13.133 -0.543 1 98.44 143 TRP B O 1
ATOM 2293 N N . ARG B 1 144 ? 13.57 -12.891 -2.762 1 98.25 144 ARG B N 1
ATOM 2294 C CA . ARG B 1 144 ? 14.914 -13.445 -2.941 1 98.25 144 ARG B CA 1
ATOM 2295 C C . ARG B 1 144 ? 15.789 -12.508 -3.77 1 98.25 144 ARG B C 1
ATOM 2297 O O . ARG B 1 144 ? 16.016 -12.758 -4.953 1 98.25 144 ARG B O 1
ATOM 2304 N N . PRO B 1 145 ? 16.328 -11.484 -3.121 1 97 145 PRO B N 1
ATOM 2305 C CA . PRO B 1 145 ? 17.156 -10.531 -3.855 1 97 145 PRO B CA 1
ATOM 2306 C C . PRO B 1 145 ? 18.422 -11.172 -4.426 1 97 145 PRO B C 1
ATOM 2308 O O . PRO B 1 145 ? 18.984 -10.672 -5.41 1 97 145 PRO B O 1
ATOM 2311 N N . ASP B 1 146 ? 18.828 -12.25 -3.93 1 97.19 146 ASP B N 1
ATOM 2312 C CA . ASP B 1 146 ? 20.062 -12.938 -4.34 1 97.19 146 ASP B CA 1
ATOM 2313 C C . ASP B 1 146 ? 19.922 -13.516 -5.746 1 97.19 146 ASP B C 1
ATOM 2315 O O . ASP B 1 146 ? 20.922 -13.805 -6.406 1 97.19 146 ASP B O 1
ATOM 2319 N N . LEU B 1 147 ? 18.672 -13.68 -6.223 1 95.88 147 LEU B N 1
ATOM 2320 C CA . LEU B 1 147 ? 18.438 -14.312 -7.52 1 95.88 147 LEU B CA 1
ATOM 2321 C C . LEU B 1 147 ? 18.766 -13.352 -8.656 1 95.88 147 LEU B C 1
ATOM 2323 O O . LEU B 1 147 ? 18.922 -13.766 -9.805 1 95.88 147 LEU B O 1
ATOM 2327 N N . GLY B 1 148 ? 18.844 -12.047 -8.375 1 95.19 148 GLY B N 1
ATOM 2328 C CA . GLY B 1 148 ? 19.188 -11.055 -9.391 1 95.19 148 GLY B CA 1
ATOM 2329 C C . GLY B 1 148 ? 18.188 -11.016 -10.539 1 95.19 148 GLY B C 1
ATOM 2330 O O . GLY B 1 148 ? 18.578 -10.867 -11.695 1 95.19 148 GLY B O 1
ATOM 2331 N N . LEU B 1 149 ? 16.875 -11.211 -10.242 1 96.38 149 LEU B N 1
ATOM 2332 C CA . LEU B 1 149 ? 15.852 -11.219 -11.281 1 96.38 149 LEU B CA 1
ATOM 2333 C C . LEU B 1 149 ? 15.719 -9.844 -11.922 1 96.38 149 LEU B C 1
ATOM 2335 O O . LEU B 1 149 ? 15.695 -8.828 -11.227 1 96.38 149 LEU B O 1
ATOM 2339 N N . ALA B 1 150 ? 15.688 -9.883 -13.219 1 94.81 150 ALA B N 1
ATOM 2340 C CA . ALA B 1 150 ? 15.391 -8.648 -13.938 1 94.81 150 ALA B CA 1
ATOM 2341 C C . ALA B 1 150 ? 13.93 -8.258 -13.781 1 94.81 150 ALA B C 1
ATOM 2343 O O . ALA B 1 150 ? 13.039 -9.102 -13.883 1 94.81 150 ALA B O 1
ATOM 2344 N N . HIS B 1 151 ? 13.672 -7.035 -13.492 1 95.75 151 HIS B N 1
ATOM 2345 C CA . HIS B 1 151 ? 12.336 -6.461 -13.398 1 95.75 151 HIS B CA 1
ATOM 2346 C C . HIS B 1 151 ? 12.375 -4.945 -13.547 1 95.75 151 HIS B C 1
ATOM 2348 O O . HIS B 1 151 ? 13.414 -4.324 -13.32 1 95.75 151 HIS B O 1
ATOM 2354 N N . PRO B 1 152 ? 11.266 -4.375 -13.984 1 95.75 152 PRO B N 1
ATOM 2355 C CA . PRO B 1 152 ? 11.25 -2.91 -13.984 1 95.75 152 PRO B CA 1
ATOM 2356 C C . PRO B 1 152 ? 11.422 -2.318 -12.594 1 95.75 152 PRO B C 1
ATOM 2358 O O . PRO B 1 152 ? 11.148 -2.99 -11.594 1 95.75 152 PRO B O 1
ATOM 2361 N N . PRO B 1 153 ? 11.953 -1.064 -12.539 1 96.31 153 PRO B N 1
ATOM 2362 C CA . PRO B 1 153 ? 12.133 -0.431 -11.234 1 96.31 153 PRO B CA 1
ATOM 2363 C C . PRO B 1 153 ? 10.828 -0.297 -10.453 1 96.31 153 PRO B C 1
ATOM 2365 O O . PRO B 1 153 ? 9.773 -0.087 -11.047 1 96.31 153 PRO B O 1
ATOM 2368 N N . ALA B 1 154 ? 10.875 -0.421 -9.156 1 98.19 154 ALA B N 1
ATOM 2369 C CA . ALA B 1 154 ? 9.773 -0.247 -8.219 1 98.19 154 ALA B CA 1
ATOM 2370 C C . ALA B 1 154 ? 10.281 0.176 -6.844 1 98.19 154 ALA B C 1
ATOM 2372 O O . ALA B 1 154 ? 11.43 -0.107 -6.488 1 98.19 154 ALA B O 1
ATOM 2373 N N . HIS B 1 155 ? 9.531 0.942 -6.141 1 98.44 155 HIS B N 1
ATOM 2374 C CA . HIS B 1 155 ? 9.812 1.209 -4.734 1 98.44 155 HIS B CA 1
ATOM 2375 C C . HIS B 1 155 ? 9.383 0.041 -3.854 1 98.44 155 HIS B C 1
ATOM 2377 O O . HIS B 1 155 ? 8.312 -0.537 -4.062 1 98.44 155 HIS B O 1
ATOM 2383 N N . LEU B 1 156 ? 10.242 -0.305 -2.959 1 98.31 156 LEU B N 1
ATOM 2384 C CA . LEU B 1 156 ? 10 -1.437 -2.074 1 98.31 156 LEU B CA 1
ATOM 2385 C C . LEU B 1 156 ? 9.883 -0.978 -0.624 1 98.31 156 LEU B C 1
ATOM 2387 O O . LEU B 1 156 ? 10.758 -0.266 -0.125 1 98.31 156 LEU B O 1
ATOM 2391 N N . LEU B 1 157 ? 8.781 -1.279 0.026 1 98.38 157 LEU B N 1
ATOM 2392 C CA . LEU B 1 157 ? 8.633 -1.138 1.471 1 98.38 157 LEU B CA 1
ATOM 2393 C C . LEU B 1 157 ? 8.414 -2.494 2.131 1 98.38 157 LEU B C 1
ATOM 2395 O O . LEU B 1 157 ? 7.484 -3.219 1.782 1 98.38 157 LEU B O 1
ATOM 2399 N N . ARG B 1 158 ? 9.258 -2.852 3.082 1 98.25 158 ARG B N 1
ATOM 2400 C CA . ARG B 1 158 ? 9.125 -4.125 3.781 1 98.25 158 ARG B CA 1
ATOM 2401 C C . ARG B 1 158 ? 8.109 -4.027 4.91 1 98.25 158 ARG B C 1
ATOM 2403 O O . ARG B 1 158 ? 8.102 -3.057 5.668 1 98.25 158 ARG B O 1
ATOM 2410 N N . ILE B 1 159 ? 7.27 -4.965 4.914 1 97.94 159 ILE B N 1
ATOM 2411 C CA . ILE B 1 159 ? 6.266 -5.039 5.969 1 97.94 159 ILE B CA 1
ATOM 2412 C C . ILE B 1 159 ? 6.805 -5.848 7.145 1 97.94 159 ILE B C 1
ATOM 2414 O O . ILE B 1 159 ? 7.406 -6.906 6.953 1 97.94 159 ILE B O 1
ATOM 2418 N N . ALA B 1 160 ? 6.617 -5.285 8.312 1 94.75 160 ALA B N 1
ATOM 2419 C CA . ALA B 1 160 ? 7.051 -5.98 9.523 1 94.75 160 ALA B CA 1
ATOM 2420 C C . ALA B 1 160 ? 6.18 -7.203 9.797 1 94.75 160 ALA B C 1
ATOM 2422 O O . ALA B 1 160 ? 4.977 -7.188 9.531 1 94.75 160 ALA B O 1
ATOM 2423 N N . ALA B 1 161 ? 6.828 -8.258 10.234 1 84.62 161 ALA B N 1
ATOM 2424 C CA . ALA B 1 161 ? 6.059 -9.438 10.617 1 84.62 161 ALA B CA 1
ATOM 2425 C C . ALA B 1 161 ? 5.141 -9.141 11.797 1 84.62 161 ALA B C 1
ATOM 2427 O O . ALA B 1 161 ? 5.465 -8.312 12.648 1 84.62 161 ALA B O 1
ATOM 2428 N N . ASP B 1 162 ? 3.863 -9.359 11.672 1 68.81 162 ASP B N 1
ATOM 2429 C CA . ASP B 1 162 ? 2.955 -9.172 12.797 1 68.81 162 ASP B CA 1
ATOM 2430 C C . ASP B 1 162 ? 3.551 -9.742 14.086 1 68.81 162 ASP B C 1
ATOM 2432 O O . ASP B 1 162 ? 3.947 -10.906 14.125 1 68.81 162 ASP B O 1
ATOM 2436 N N . GLY B 1 163 ? 4.469 -9.094 14.703 1 49.19 163 GLY B N 1
ATOM 2437 C CA . GLY B 1 163 ? 4.824 -9.656 15.992 1 49.19 163 GLY B CA 1
ATOM 2438 C C . GLY B 1 163 ? 3.641 -10.273 16.719 1 49.19 163 GLY B C 1
ATOM 2439 O O . GLY B 1 163 ? 2.488 -9.938 16.438 1 49.19 163 GLY B O 1
ATOM 2440 N N . GLY B 1 164 ? 3.639 -11.547 17.109 1 34.38 164 GLY B N 1
ATOM 2441 C CA . GLY B 1 164 ? 2.707 -12.18 18.031 1 34.38 164 GLY B CA 1
ATOM 2442 C C . GLY B 1 164 ? 2.164 -11.219 19.078 1 34.38 164 GLY B C 1
ATOM 2443 O O . GLY B 1 164 ? 2.924 -10.648 19.859 1 34.38 164 GLY B O 1
ATOM 2444 N N . ARG B 1 165 ? 1.176 -10.477 19.062 1 30.64 165 ARG B N 1
ATOM 2445 C CA . ARG B 1 165 ? 0.479 -10.07 20.281 1 30.64 165 ARG B CA 1
ATOM 2446 C C . ARG B 1 165 ? 0.441 -11.203 21.297 1 30.64 165 ARG B C 1
ATOM 2448 O O . ARG B 1 165 ? -0.328 -11.156 22.266 1 30.64 165 ARG B O 1
ATOM 2455 N N . GLY B 1 166 ? 1.009 -12.422 21.156 1 22.95 166 GLY B N 1
ATOM 2456 C CA . GLY B 1 166 ? 1.033 -13.148 22.422 1 22.95 166 GLY B CA 1
ATOM 2457 C C . GLY B 1 166 ? 1.873 -12.461 23.484 1 22.95 166 GLY B C 1
ATOM 2458 O O . GLY B 1 166 ? 2.785 -11.695 23.156 1 22.95 166 GLY B O 1
#

Nearest PDB structures (foldseek):
  4dyw-assembly1_A  TM=8.794E-01  e=9.359E-10  Burkholderia pseudomallei 1710b
  7r0d-assembly1_AAA  TM=8.593E-01  e=2.078E-09  Homo sapiens
  3hhj-assembly1_A  TM=8.283E-01  e=2.571E-08  Bartonella henselae str. Houston-1
  8otv-assembly1_A  TM=6.991E-01  e=9.562E-05  Homo sapiens
  8otv-assembly1_B  TM=7.223E-01  e=2.885E-04  Homo sapiens

Radius of gyration: 21.53 Å; Cα contacts (8 Å, |Δi|>4): 750; chains: 2; bounding box: 52×64×63 Å

pLDDT: mean 90.78, std 16.07, range [22.95, 98.94]

InterPro domains:
  IPR000086 NUDIX hydrolase domain [PF00293] (22-140)
  IPR000086 NUDIX hydrolase domain [PS51462] (17-146)
  IPR015797 NUDIX hydrolase-like domain superfamily [SSF55811] (19-138)